Protein AF-A0A5Q4ZYT9-F1 (afdb_monomer_lite)

Foldseek 3Di:
DPQDFDAQDQAKAAFLWWKAFQPPPQGIWTFHDWPDRIDGRDDDDPDDPWTFTWIQGPVLAIDGGHTVVCQRHNPGMGTRPPDDGHDPVRSVVRPVSNVVVVVVVVVVVVVVVVVQVVVLVCLLPDPVQPQAAWDDPQPFFVQLQVRLVSQCCLQFPPFDWDWDGDRAEIEIEGEFAAAPVQSCVSCVLQQPAPHHGSSCNTRNHHPYYYYYYHYDQVLLVLLLVLVCVLFPFPPNVCSHSVCLVVVVFQPGDTPPDPDNTPNVVSVVLSNLFGGDDPVCVVVVPDPSNPDDDDLPPFQWDDWDWDDDPNATKIWTATPDDDDPNNVVSLQVLLVVQVWHDDPVRRTIIHRDPSSSSSSNSSSD

Radius of gyration: 34.15 Å; chains: 1; bounding box: 73×58×85 Å

Secondary structure (DSSP, 8-state):
---PEETT--S-EETT-EEEE-GGG-EEEEEEEESSSEEPPP-SSS-----EEEEEETTS-EEEEEEHHHHHH-TTEEEETTPPPPPHHHHHHHHHHHHHHHHHHHHHHHHHHHHHHHHHHHHHT-GGGTTSPP--TT-HHHHHHHHHHHHHHHHSTT--EEEEE-SSEEEEEEESBS-HHHHHHHHGGGB-SS---HHHHHH--BSEEEEEEE--HHHHHHHHHHHHHHS--TTGGG--HHHHHTTTTTT---TT--SS-HHHHHHHHHHHS-B--TTTTTTS--TT--SS---TT-PBP--EEEEETTEEEEEEEBSSPPPHHHHHHHHHHHHHTT-EEEGGGTEEEESSHHHHHHHHHHH-

pLDDT: mean 81.4, std 16.19, range [35.31, 98.0]

Structure (mmCIF, N/CA/C/O backbone):
data_AF-A0A5Q4ZYT9-F1
#
_entry.id   AF-A0A5Q4ZYT9-F1
#
loop_
_atom_site.group_PDB
_atom_site.id
_atom_site.type_symbol
_atom_site.label_atom_id
_atom_site.label_alt_id
_atom_site.label_comp_id
_atom_site.label_asym_id
_atom_site.label_entity_id
_atom_site.label_seq_id
_atom_site.pdbx_PDB_ins_code
_atom_site.Cartn_x
_atom_site.Cartn_y
_atom_site.Cartn_z
_atom_site.occupancy
_atom_site.B_iso_or_equiv
_atom_site.auth_seq_id
_atom_site.auth_comp_id
_atom_site.auth_asym_id
_atom_site.auth_atom_id
_atom_site.pdbx_PDB_model_num
ATOM 1 N N . MET A 1 1 ? 2.148 -4.654 -50.716 1.00 38.31 1 MET A N 1
ATOM 2 C CA . MET A 1 1 ? 2.767 -5.994 -50.686 1.00 38.31 1 MET A CA 1
ATOM 3 C C . MET A 1 1 ? 3.099 -6.314 -49.245 1.00 38.31 1 MET A C 1
ATOM 5 O O . MET A 1 1 ? 3.866 -5.576 -48.641 1.00 38.31 1 MET A O 1
ATOM 9 N N . THR A 1 2 ? 2.478 -7.339 -48.675 1.00 40.66 2 THR A N 1
ATOM 10 C CA . THR A 1 2 ? 2.859 -7.900 -47.375 1.00 40.66 2 THR A CA 1
ATOM 11 C C . THR A 1 2 ? 4.206 -8.585 -47.575 1.00 40.66 2 THR A C 1
ATOM 13 O O . THR A 1 2 ? 4.274 -9.615 -48.237 1.00 40.66 2 THR A O 1
ATOM 16 N N . VAL A 1 3 ? 5.293 -7.960 -47.121 1.00 54.69 3 VAL A N 1
ATOM 17 C CA . VAL A 1 3 ? 6.626 -8.556 -47.245 1.00 54.69 3 VAL A CA 1
ATOM 18 C C . VAL A 1 3 ? 6.759 -9.575 -46.124 1.00 54.69 3 VAL A C 1
ATOM 20 O O . VAL A 1 3 ? 6.782 -9.202 -44.957 1.00 54.69 3 VAL A O 1
ATOM 23 N N . GLN A 1 4 ? 6.728 -10.856 -46.476 1.00 66.00 4 GLN A N 1
ATOM 24 C CA . GLN A 1 4 ? 6.755 -11.953 -45.517 1.00 66.00 4 GLN A CA 1
ATOM 25 C C . GLN A 1 4 ? 8.208 -12.364 -45.267 1.00 66.00 4 GLN A C 1
ATOM 27 O O . GLN A 1 4 ? 8.966 -12.549 -46.219 1.00 66.00 4 GLN A O 1
ATOM 32 N N . ALA A 1 5 ? 8.608 -12.491 -44.001 1.00 76.88 5 ALA A N 1
ATOM 33 C CA . ALA A 1 5 ? 9.939 -12.969 -43.658 1.00 76.88 5 ALA A CA 1
ATOM 34 C C . ALA A 1 5 ? 10.148 -14.416 -44.130 1.00 76.88 5 ALA A C 1
ATOM 36 O O . ALA A 1 5 ? 9.321 -15.298 -43.873 1.00 76.88 5 ALA A O 1
ATOM 37 N N . ALA A 1 6 ? 11.265 -14.665 -44.808 1.00 75.69 6 ALA A N 1
ATOM 38 C CA . ALA A 1 6 ? 11.635 -15.988 -45.273 1.00 75.69 6 ALA A CA 1
ATOM 39 C C . ALA A 1 6 ? 12.138 -16.839 -44.106 1.00 75.69 6 ALA A C 1
ATOM 41 O O . ALA A 1 6 ? 13.095 -16.485 -43.413 1.00 75.69 6 ALA A O 1
ATOM 42 N N . LYS A 1 7 ? 11.499 -17.995 -43.917 1.00 70.00 7 LYS A N 1
ATOM 43 C CA . LYS A 1 7 ? 11.971 -19.043 -43.009 1.00 70.00 7 LYS A CA 1
ATOM 44 C C . LYS A 1 7 ? 12.919 -19.958 -43.778 1.00 70.00 7 LYS A C 1
ATOM 46 O O . LYS A 1 7 ? 12.561 -20.424 -44.856 1.00 70.00 7 LYS A O 1
ATOM 51 N N . ASN A 1 8 ? 14.091 -20.246 -43.213 1.00 77.88 8 ASN A N 1
ATOM 52 C CA . ASN A 1 8 ? 15.183 -20.991 -43.857 1.00 77.88 8 ASN A CA 1
ATOM 53 C C . ASN A 1 8 ? 15.851 -20.226 -45.011 1.00 77.88 8 ASN A C 1
ATOM 55 O O . ASN A 1 8 ? 16.040 -20.766 -46.102 1.00 77.88 8 ASN A O 1
ATOM 59 N N . PHE A 1 9 ? 16.222 -18.967 -44.763 1.00 81.88 9 PHE A N 1
ATOM 60 C CA . PHE A 1 9 ? 16.865 -18.102 -45.754 1.00 81.88 9 PHE A CA 1
ATOM 61 C C . PHE A 1 9 ? 18.219 -18.663 -46.234 1.00 81.88 9 PHE A C 1
ATOM 63 O O . PHE A 1 9 ? 19.148 -18.853 -45.441 1.00 81.88 9 PHE A O 1
ATOM 70 N N . LYS A 1 10 ? 18.347 -18.882 -47.551 1.00 80.38 10 LYS A N 1
ATOM 71 C CA . LYS A 1 10 ? 19.559 -19.416 -48.210 1.00 80.38 10 LYS A CA 1
ATOM 72 C C . LYS A 1 10 ? 20.374 -18.360 -48.970 1.00 80.38 10 LYS A C 1
ATOM 74 O O . LYS A 1 10 ? 21.366 -18.701 -49.602 1.00 80.38 10 LYS A O 1
ATOM 79 N N . GLY A 1 11 ? 19.964 -17.093 -48.936 1.00 80.19 11 GLY A N 1
ATOM 80 C CA . GLY A 1 11 ? 20.688 -16.009 -49.602 1.00 80.19 11 GLY A CA 1
ATOM 81 C C . GLY A 1 11 ? 21.857 -15.461 -48.778 1.00 80.19 11 GLY A C 1
ATOM 82 O O . GLY A 1 11 ? 22.211 -15.989 -47.721 1.00 80.19 11 GLY A O 1
ATOM 83 N N . ILE A 1 12 ? 22.449 -14.371 -49.256 1.00 83.94 12 ILE A N 1
ATOM 84 C CA . ILE A 1 12 ? 23.530 -13.665 -48.561 1.00 83.94 12 ILE A CA 1
ATOM 85 C C . ILE A 1 12 ? 22.925 -12.760 -47.485 1.00 83.94 12 ILE A C 1
ATOM 87 O O . ILE A 1 12 ? 22.005 -11.995 -47.767 1.00 83.94 12 ILE A O 1
ATOM 91 N N . ILE A 1 13 ? 23.441 -12.842 -46.258 1.00 86.19 13 ILE A N 1
ATOM 92 C CA . ILE A 1 13 ? 23.172 -11.856 -45.209 1.00 86.19 13 ILE A CA 1
ATOM 93 C C . ILE A 1 13 ? 24.321 -10.855 -45.235 1.00 86.19 13 ILE A C 1
ATOM 95 O O . ILE A 1 13 ? 25.486 -11.224 -45.086 1.00 86.19 13 ILE A O 1
ATOM 99 N N . SER A 1 14 ? 23.988 -9.586 -45.424 1.00 88.88 14 SER A N 1
ATOM 100 C CA . SER A 1 14 ? 24.937 -8.475 -45.402 1.00 88.88 14 SER A CA 1
ATOM 101 C C . SER A 1 14 ? 24.428 -7.343 -44.518 1.00 88.88 14 SER A C 1
ATOM 103 O O . SER A 1 14 ? 23.241 -7.266 -44.179 1.00 88.88 14 SER A O 1
ATOM 105 N N . ARG A 1 15 ? 25.313 -6.403 -44.190 1.00 91.69 15 ARG A N 1
ATOM 106 C CA . ARG A 1 15 ? 24.903 -5.136 -43.585 1.00 91.69 15 ARG A CA 1
ATOM 107 C C . ARG A 1 15 ? 23.830 -4.461 -44.452 1.00 91.69 15 ARG A C 1
ATOM 109 O O . ARG A 1 15 ? 23.905 -4.495 -45.679 1.00 91.69 15 ARG A O 1
ATOM 116 N N . GLY A 1 16 ? 22.803 -3.914 -43.804 1.00 92.31 16 GLY A N 1
ATOM 117 C CA . GLY A 1 16 ? 21.609 -3.366 -44.451 1.00 92.31 16 GLY A CA 1
ATOM 118 C C . GLY A 1 16 ? 20.497 -4.384 -44.725 1.00 92.31 16 GLY A C 1
ATOM 119 O O . GLY A 1 16 ? 19.415 -3.976 -45.147 1.00 92.31 16 GLY A O 1
ATOM 120 N N . SER A 1 17 ? 20.712 -5.682 -44.465 1.00 93.38 17 SER A N 1
ATOM 121 C CA . SER A 1 17 ? 19.659 -6.700 -44.597 1.00 93.38 17 SER A CA 1
ATOM 122 C C . SER A 1 17 ? 18.533 -6.446 -43.602 1.00 93.38 17 SER A C 1
ATOM 124 O O . SER A 1 17 ? 18.776 -6.179 -42.423 1.00 93.38 17 SER A O 1
ATOM 126 N N . TRP A 1 18 ? 17.296 -6.555 -44.077 1.00 94.75 18 TRP A N 1
ATOM 127 C CA . TRP A 1 18 ? 16.101 -6.385 -43.261 1.00 94.75 18 TRP A CA 1
ATOM 128 C C . TRP A 1 18 ? 15.732 -7.696 -42.563 1.00 94.75 18 TRP A C 1
ATOM 130 O O . TRP A 1 18 ? 15.705 -8.756 -43.186 1.00 94.75 18 TRP A O 1
ATOM 140 N N . VAL A 1 19 ? 15.425 -7.605 -41.273 1.00 93.06 19 VAL A N 1
ATOM 141 C CA . VAL A 1 19 ? 15.114 -8.725 -40.380 1.00 93.06 19 VAL A CA 1
ATOM 142 C C . VAL A 1 19 ? 13.775 -8.459 -39.713 1.00 93.06 19 VAL A C 1
ATOM 144 O O . VAL A 1 19 ? 13.549 -7.359 -39.226 1.00 93.06 19 VAL A O 1
ATOM 147 N N . GLU A 1 20 ? 12.904 -9.448 -39.621 1.00 92.25 20 GLU A N 1
ATOM 148 C CA . GLU A 1 20 ? 11.732 -9.404 -38.749 1.00 92.25 20 GLU A CA 1
ATOM 149 C C . GLU A 1 20 ? 11.972 -10.258 -37.504 1.00 92.25 20 GLU A C 1
ATOM 151 O O . GLU A 1 20 ? 12.520 -11.357 -37.598 1.00 92.25 20 GLU A O 1
ATOM 156 N N . MET A 1 21 ? 11.551 -9.760 -36.339 1.00 90.94 21 MET A N 1
ATOM 157 C CA . MET A 1 21 ? 11.485 -10.532 -35.104 1.00 90.94 21 MET A CA 1
ATOM 158 C C . MET A 1 21 ? 10.087 -10.444 -34.489 1.00 90.94 21 MET A C 1
ATOM 160 O O . MET A 1 21 ? 9.612 -9.364 -34.134 1.00 90.94 21 MET A O 1
ATOM 164 N N . SER A 1 22 ? 9.441 -11.596 -34.314 1.00 86.94 22 SER A N 1
ATOM 165 C CA . SER A 1 22 ? 8.059 -11.673 -33.823 1.00 86.94 22 SER A CA 1
ATOM 166 C C . SER A 1 22 ? 7.937 -11.582 -32.297 1.00 86.94 22 SER A C 1
ATOM 168 O O . SER A 1 22 ? 6.837 -11.418 -31.775 1.00 86.94 22 SER A O 1
ATOM 170 N N . LEU A 1 23 ? 9.045 -11.706 -31.559 1.00 83.25 23 LEU A N 1
ATOM 171 C CA . LEU A 1 23 ? 9.055 -11.592 -30.101 1.00 83.25 23 LEU A CA 1
ATOM 172 C C . LEU A 1 23 ? 9.129 -10.144 -29.609 1.00 83.25 23 LEU A C 1
ATOM 174 O O . LEU A 1 23 ? 9.697 -9.264 -30.257 1.00 83.25 23 LEU A O 1
ATOM 178 N N . TYR A 1 24 ? 8.599 -9.930 -28.401 1.00 83.69 24 TYR A N 1
ATOM 179 C CA . TYR A 1 24 ? 8.690 -8.676 -27.641 1.00 83.69 24 TYR A CA 1
ATOM 180 C C . TYR A 1 24 ? 8.203 -7.436 -28.410 1.00 83.69 24 TYR A C 1
ATOM 182 O O . TYR A 1 24 ? 8.688 -6.330 -28.163 1.00 83.69 24 TYR A O 1
ATOM 190 N N . ASN A 1 25 ? 7.275 -7.628 -29.358 1.00 80.81 25 ASN A N 1
ATOM 191 C CA . ASN A 1 25 ? 6.758 -6.588 -30.254 1.00 80.81 25 ASN A CA 1
ATOM 192 C C . ASN A 1 25 ? 7.874 -5.783 -30.943 1.00 80.81 25 ASN A C 1
ATOM 194 O O . ASN A 1 25 ? 7.784 -4.565 -31.084 1.00 80.81 25 ASN A O 1
ATOM 198 N N . ARG A 1 26 ? 8.969 -6.453 -31.319 1.00 87.38 26 ARG A N 1
ATOM 199 C CA . ARG A 1 26 ? 10.152 -5.798 -31.899 1.00 87.38 26 ARG A CA 1
ATOM 200 C C . ARG A 1 26 ? 9.982 -5.527 -33.385 1.00 87.38 26 ARG A C 1
ATOM 202 O O . ARG A 1 26 ? 10.369 -4.458 -33.847 1.00 87.38 26 ARG A O 1
ATOM 209 N N . GLY A 1 27 ? 9.346 -6.453 -34.098 1.00 91.19 27 GLY A N 1
ATOM 210 C CA . GLY A 1 27 ? 8.975 -6.279 -35.493 1.00 91.19 27 GLY A CA 1
ATOM 211 C C . GLY A 1 27 ? 10.199 -6.161 -36.395 1.00 91.19 27 GLY A C 1
ATOM 212 O O . GLY A 1 27 ? 11.144 -6.940 -36.288 1.00 91.19 27 GLY A O 1
ATOM 213 N N . LEU A 1 28 ? 10.162 -5.197 -37.309 1.00 94.00 28 LEU A N 1
ATOM 214 C CA . LEU A 1 28 ? 11.168 -5.035 -38.349 1.00 94.00 28 LEU A CA 1
ATOM 215 C C . LEU A 1 28 ? 12.442 -4.357 -37.818 1.00 94.00 28 LEU A C 1
ATOM 217 O O . LEU A 1 28 ? 12.381 -3.400 -37.050 1.00 94.00 28 LEU A O 1
ATOM 221 N N . GLY A 1 29 ? 13.598 -4.812 -38.282 1.00 94.69 29 GLY A N 1
ATOM 222 C CA . GLY A 1 29 ? 14.913 -4.266 -37.985 1.00 94.69 29 GLY A CA 1
ATOM 223 C C . GLY A 1 29 ? 15.899 -4.459 -39.127 1.00 94.69 29 GLY A C 1
ATOM 224 O O . GLY A 1 29 ? 15.567 -5.009 -40.177 1.00 94.69 29 GLY A O 1
ATOM 225 N N . VAL A 1 30 ? 17.111 -3.956 -38.928 1.00 95.81 30 VAL A N 1
ATOM 226 C CA . VAL A 1 30 ? 18.177 -3.928 -39.931 1.00 95.81 30 VAL A CA 1
ATOM 227 C C . VAL A 1 30 ? 19.463 -4.457 -39.320 1.00 95.81 30 VAL A C 1
ATOM 229 O O . VAL A 1 30 ? 19.817 -4.079 -38.205 1.00 95.81 30 VAL A O 1
ATOM 232 N N . VAL A 1 31 ? 20.185 -5.300 -40.056 1.00 94.69 31 VAL A N 1
ATOM 233 C CA . VAL A 1 31 ? 21.548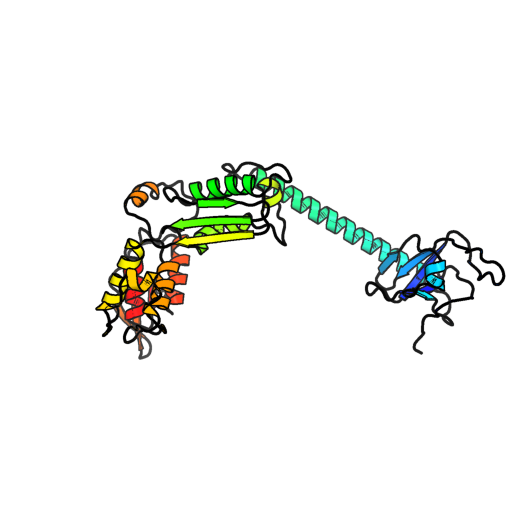 -5.712 -39.702 1.00 94.69 31 VAL A CA 1
ATOM 234 C C . VAL A 1 31 ? 22.491 -4.517 -39.860 1.00 94.69 31 VAL A C 1
ATOM 236 O O . VAL A 1 31 ? 22.709 -4.042 -40.974 1.00 94.69 31 VAL A O 1
ATOM 239 N N . VAL A 1 32 ? 23.059 -4.025 -38.757 1.00 93.56 32 VAL A N 1
ATOM 240 C CA . VAL A 1 32 ? 23.877 -2.793 -38.745 1.00 93.56 32 VAL A CA 1
ATOM 241 C C . VAL A 1 32 ? 25.376 -3.053 -38.645 1.00 93.56 32 VAL A C 1
ATOM 243 O O . VAL A 1 32 ? 26.170 -2.228 -39.096 1.00 93.56 32 VAL A O 1
ATOM 246 N N . SER A 1 33 ? 25.774 -4.193 -38.083 1.00 88.81 33 SER A N 1
ATOM 247 C CA . SER A 1 33 ? 27.169 -4.630 -38.029 1.00 88.81 33 SER A CA 1
ATOM 248 C C . SER A 1 33 ? 27.257 -6.145 -37.917 1.00 88.81 33 SER A C 1
ATOM 250 O O . SER A 1 33 ? 26.337 -6.795 -37.419 1.00 88.81 33 SER A O 1
ATOM 252 N N . MET A 1 34 ? 28.372 -6.695 -38.380 1.00 86.62 34 MET A N 1
ATOM 253 C CA . MET A 1 34 ? 28.626 -8.128 -38.492 1.00 86.62 34 MET A CA 1
ATOM 254 C C . MET A 1 34 ? 30.125 -8.361 -38.271 1.00 86.62 34 MET A C 1
ATOM 256 O O . MET A 1 34 ? 30.915 -7.462 -38.558 1.00 86.62 34 MET A O 1
ATOM 260 N N . GLU A 1 35 ? 30.520 -9.528 -37.760 1.00 77.75 35 GLU A N 1
ATOM 261 C CA . GLU A 1 35 ? 31.948 -9.852 -37.575 1.00 77.75 35 GLU A CA 1
ATOM 262 C C . GLU A 1 35 ? 32.669 -10.002 -38.926 1.00 77.75 35 GLU A C 1
ATOM 264 O O . GLU A 1 35 ? 33.817 -9.589 -39.065 1.00 77.75 35 GLU A O 1
ATOM 269 N N . ASN A 1 36 ? 31.965 -10.521 -39.939 1.00 70.19 36 ASN A N 1
ATOM 270 C CA . ASN A 1 36 ? 32.439 -10.634 -41.320 1.00 70.19 36 ASN A CA 1
ATOM 271 C C . ASN A 1 36 ? 31.661 -9.695 -42.255 1.00 70.19 36 ASN A C 1
ATOM 273 O O . ASN A 1 36 ? 30.526 -9.319 -41.970 1.00 70.19 36 ASN A O 1
ATOM 277 N N . SER A 1 37 ? 32.243 -9.351 -43.410 1.00 67.12 37 SER A N 1
ATOM 278 C CA . SER A 1 37 ? 31.624 -8.456 -44.406 1.00 67.12 37 SER A CA 1
ATOM 279 C C . SER A 1 37 ? 30.297 -8.983 -44.975 1.00 67.12 37 SER A C 1
ATOM 281 O O . SER A 1 37 ? 29.428 -8.193 -45.345 1.00 67.12 37 SER A O 1
ATOM 283 N N . SER A 1 38 ? 30.126 -10.307 -45.029 1.00 66.81 38 SER A N 1
ATOM 284 C CA . SER A 1 38 ? 28.878 -10.989 -45.384 1.00 66.81 38 SER A CA 1
ATOM 285 C C . SER A 1 38 ? 28.890 -12.445 -44.897 1.00 66.81 38 SER A C 1
ATOM 287 O O . SER A 1 38 ? 29.959 -12.999 -44.629 1.00 66.81 38 SER A O 1
ATOM 289 N N . TYR A 1 39 ? 27.709 -13.062 -44.796 1.00 69.88 39 TYR A N 1
ATOM 290 C CA . TYR A 1 39 ? 27.557 -14.508 -44.608 1.00 69.88 39 TYR A CA 1
ATOM 291 C C . TYR A 1 39 ? 26.745 -15.110 -45.758 1.00 69.88 39 TYR A C 1
ATOM 293 O O . TYR A 1 39 ? 25.601 -14.719 -46.008 1.00 69.88 39 TYR A O 1
ATOM 301 N N . GLU A 1 40 ? 27.328 -16.088 -46.445 1.00 65.81 40 GLU A N 1
ATOM 302 C CA . GLU A 1 40 ? 26.674 -16.860 -47.503 1.00 65.81 40 GLU A CA 1
ATOM 303 C C . GLU A 1 40 ? 26.120 -18.181 -46.954 1.00 65.81 40 GLU A C 1
ATOM 305 O O . GLU A 1 40 ? 26.640 -18.740 -45.987 1.00 65.81 40 GLU A O 1
ATOM 310 N N . SER A 1 41 ? 25.064 -18.710 -47.576 1.00 55.66 41 SER A N 1
ATOM 311 C CA . SER A 1 41 ? 24.588 -20.056 -47.251 1.00 55.66 41 SER A CA 1
ATOM 312 C C . SER A 1 41 ? 25.526 -21.099 -47.859 1.00 55.66 41 SER A C 1
ATOM 314 O O . SER A 1 41 ? 25.650 -21.191 -49.077 1.00 55.66 41 SER A O 1
ATOM 316 N N . VAL A 1 42 ? 26.166 -21.918 -47.022 1.00 54.00 42 VAL A N 1
ATOM 317 C CA . VAL A 1 42 ? 26.991 -23.039 -47.493 1.00 54.00 42 VAL A CA 1
ATOM 318 C C . VAL A 1 42 ? 26.088 -24.248 -47.744 1.00 54.00 42 VAL A C 1
ATOM 320 O O . VAL A 1 42 ? 25.443 -24.753 -46.828 1.00 54.00 42 VAL A O 1
ATOM 323 N N . SER A 1 43 ? 26.018 -24.716 -48.991 1.00 45.94 43 SER A N 1
ATOM 324 C CA . SER A 1 43 ? 25.067 -25.750 -49.424 1.00 45.94 43 SER A CA 1
ATOM 325 C C . SER A 1 43 ? 25.558 -27.198 -49.287 1.00 45.94 43 SER A C 1
ATOM 327 O O . SER A 1 43 ? 24.813 -28.101 -49.666 1.00 45.94 43 SER A O 1
ATOM 329 N N . GLN A 1 44 ? 26.769 -27.462 -48.769 1.00 41.69 44 GLN A N 1
ATOM 330 C CA . GLN A 1 44 ? 27.368 -28.805 -48.896 1.00 41.69 44 GLN A CA 1
ATOM 331 C C . GLN A 1 44 ? 28.014 -29.462 -47.670 1.00 41.69 44 GLN A C 1
ATOM 333 O O . GLN A 1 44 ? 28.354 -30.635 -47.773 1.00 41.69 44 GLN A O 1
ATOM 338 N N . LEU A 1 45 ? 28.128 -28.837 -46.499 1.00 36.56 45 LEU A N 1
ATOM 339 C CA . LEU A 1 45 ? 28.694 -29.512 -45.321 1.00 36.56 45 LEU A CA 1
ATOM 340 C C . LEU A 1 45 ? 27.972 -29.054 -44.052 1.00 36.56 45 LEU A C 1
ATOM 342 O O . LEU A 1 45 ? 27.605 -27.889 -43.946 1.00 36.56 45 LEU A O 1
ATOM 346 N N . ASN A 1 46 ? 27.794 -29.968 -43.092 1.00 39.41 46 ASN A N 1
ATOM 347 C CA . ASN A 1 46 ? 27.196 -29.773 -41.758 1.00 39.41 46 ASN A CA 1
ATOM 348 C C . ASN A 1 46 ? 27.990 -28.802 -40.849 1.00 39.41 46 ASN A C 1
ATOM 350 O O . ASN A 1 46 ? 28.011 -28.956 -39.629 1.00 39.41 46 ASN A O 1
ATOM 354 N N . THR A 1 47 ? 28.666 -27.812 -41.427 1.00 38.69 47 THR A N 1
ATOM 355 C CA . THR A 1 47 ? 29.438 -26.801 -40.720 1.00 38.69 47 THR A CA 1
ATOM 356 C C . THR A 1 47 ? 28.627 -25.519 -40.706 1.00 38.69 47 THR A C 1
ATOM 358 O O . THR A 1 47 ? 28.409 -24.870 -41.728 1.00 38.69 47 THR A O 1
ATOM 361 N N . VAL A 1 48 ? 28.159 -25.175 -39.515 1.00 46.78 48 VAL A N 1
ATOM 362 C CA . VAL A 1 48 ? 27.466 -23.930 -39.226 1.00 46.78 48 VAL A CA 1
ATOM 363 C C . VAL A 1 48 ? 28.453 -22.777 -39.434 1.00 46.78 48 VAL A C 1
ATOM 365 O O . VAL A 1 48 ? 29.289 -22.509 -38.576 1.00 46.78 48 VAL A O 1
ATOM 368 N N . GLY A 1 49 ? 28.382 -22.098 -40.582 1.00 51.19 49 GLY A N 1
ATOM 369 C CA . GLY A 1 49 ? 28.861 -20.721 -40.675 1.00 51.19 49 GLY A CA 1
ATOM 370 C C . GLY A 1 49 ? 28.070 -19.918 -39.648 1.00 51.19 49 GLY A C 1
ATOM 371 O O . GLY A 1 49 ? 26.849 -19.863 -39.727 1.00 51.19 49 GLY A O 1
ATOM 372 N N . GLY A 1 50 ? 28.735 -19.424 -38.611 1.00 66.50 50 GLY A N 1
ATOM 373 C CA . GLY A 1 50 ? 28.049 -18.953 -37.412 1.00 66.50 50 GLY A CA 1
ATOM 374 C C . GLY A 1 50 ? 28.788 -17.786 -36.804 1.00 66.50 50 GLY A C 1
ATOM 375 O O . GLY A 1 50 ? 29.428 -17.932 -35.771 1.00 66.50 50 GLY A O 1
ATOM 376 N N . GLY A 1 51 ? 28.749 -16.648 -37.487 1.00 80.62 51 GLY A N 1
ATOM 377 C CA . GLY A 1 51 ? 29.158 -15.395 -36.874 1.00 80.62 51 GLY A CA 1
ATOM 378 C C . GLY A 1 51 ? 27.978 -14.681 -36.232 1.00 80.62 51 GLY A C 1
ATOM 379 O O . GLY A 1 51 ? 26.831 -15.138 -36.302 1.00 80.62 51 GLY A O 1
ATOM 380 N N . HIS A 1 52 ? 28.266 -13.546 -35.614 1.00 88.38 52 HIS A N 1
ATOM 381 C CA . HIS A 1 52 ? 27.251 -12.748 -34.944 1.00 88.38 52 HIS A CA 1
ATOM 382 C C . HIS A 1 52 ? 26.973 -11.446 -35.678 1.00 88.38 52 HIS A C 1
ATOM 384 O O . HIS A 1 52 ? 27.841 -10.842 -36.316 1.00 88.38 52 HIS A O 1
ATOM 390 N N . VAL A 1 53 ? 25.732 -10.994 -35.549 1.00 91.06 53 VAL A N 1
ATOM 391 C CA . VAL A 1 53 ? 25.268 -9.734 -36.107 1.00 91.06 53 VAL A CA 1
ATOM 392 C C . VAL A 1 53 ? 24.610 -8.879 -35.038 1.00 91.06 53 VAL A C 1
ATOM 394 O O . VAL A 1 53 ? 24.030 -9.376 -34.073 1.00 91.06 53 VAL A O 1
ATOM 397 N N . ASN A 1 54 ? 24.667 -7.569 -35.233 1.00 93.25 54 ASN A N 1
ATOM 398 C CA . ASN A 1 54 ? 23.884 -6.624 -34.457 1.00 93.25 54 ASN A CA 1
ATOM 399 C C . ASN A 1 54 ? 22.715 -6.152 -35.315 1.00 93.25 54 ASN A C 1
ATOM 401 O O . ASN A 1 54 ? 22.897 -5.796 -36.483 1.00 93.25 54 ASN A O 1
ATOM 405 N N . VAL A 1 55 ? 21.525 -6.126 -34.725 1.00 94.19 55 VAL A N 1
ATOM 406 C CA . VAL A 1 55 ? 20.298 -5.685 -35.387 1.00 94.19 55 VAL A CA 1
ATOM 407 C C . VAL A 1 55 ? 19.729 -4.504 -34.624 1.00 94.19 55 VAL A C 1
ATOM 409 O O . VAL A 1 55 ? 19.591 -4.560 -33.401 1.00 94.19 55 VAL A O 1
ATOM 412 N N . VAL A 1 56 ? 19.375 -3.445 -35.346 1.00 95.62 56 VAL A N 1
ATOM 413 C CA . VAL A 1 56 ? 18.603 -2.333 -34.787 1.00 95.62 56 VAL A CA 1
ATOM 414 C C . VAL A 1 56 ? 17.195 -2.381 -35.351 1.00 95.62 56 VAL A C 1
ATOM 416 O O . VAL A 1 56 ? 16.998 -2.387 -36.566 1.00 95.62 56 VAL A O 1
ATOM 419 N N . PHE A 1 57 ? 16.217 -2.447 -34.458 1.00 94.69 57 PHE A N 1
ATOM 420 C CA . PHE A 1 57 ? 14.802 -2.516 -34.789 1.00 94.69 57 PHE A CA 1
ATOM 421 C C . PHE A 1 57 ? 14.213 -1.121 -34.974 1.00 94.69 57 PHE A C 1
ATOM 423 O O . PHE A 1 57 ? 14.624 -0.167 -34.315 1.00 94.69 57 PHE A O 1
ATOM 430 N N . LEU A 1 58 ? 13.183 -1.016 -35.813 1.00 93.12 58 LEU A N 1
ATOM 431 C CA . LEU A 1 58 ? 12.394 0.208 -35.974 1.00 93.12 58 LEU A CA 1
ATOM 432 C C . LEU A 1 58 ? 11.738 0.652 -34.659 1.00 93.12 58 LEU A C 1
ATOM 434 O O . LEU A 1 58 ? 11.430 1.825 -34.490 1.00 93.12 58 LEU A O 1
ATOM 438 N N . SER A 1 59 ? 11.580 -0.265 -33.701 1.00 90.19 59 SER A N 1
ATOM 439 C CA . SER A 1 59 ? 11.157 0.037 -32.332 1.00 90.19 59 SER A CA 1
ATOM 440 C C . SER A 1 59 ? 12.204 0.802 -31.502 1.00 90.19 59 SER A C 1
ATOM 442 O O . SER A 1 59 ? 12.001 0.991 -30.302 1.00 90.19 59 SER A O 1
ATOM 444 N N . GLY A 1 60 ? 13.356 1.157 -32.079 1.00 89.81 60 GLY A N 1
ATOM 445 C CA . GLY A 1 60 ? 14.460 1.832 -31.392 1.00 89.81 60 GLY A CA 1
ATOM 446 C C . GLY A 1 60 ? 15.270 0.924 -30.465 1.00 89.81 60 GLY A C 1
ATOM 447 O O . GLY A 1 60 ? 16.018 1.421 -29.636 1.00 89.81 60 GLY A O 1
ATOM 448 N N . HIS A 1 61 ? 15.115 -0.399 -30.560 1.00 91.56 61 HIS A N 1
ATOM 449 C CA . HIS A 1 61 ? 15.889 -1.346 -29.755 1.00 91.56 61 HIS A CA 1
ATOM 450 C C . HIS A 1 61 ? 17.075 -1.876 -30.556 1.00 91.56 61 HIS A C 1
ATOM 452 O O . HIS A 1 61 ? 16.907 -2.299 -31.698 1.00 91.56 61 HIS A O 1
ATOM 458 N N . MET A 1 62 ? 18.253 -1.926 -29.939 1.00 92.25 62 MET A N 1
ATOM 459 C CA . MET A 1 62 ? 19.424 -2.586 -30.508 1.00 92.25 62 MET A CA 1
ATOM 460 C C . MET A 1 62 ? 19.655 -3.922 -29.808 1.00 92.25 62 MET A C 1
ATOM 462 O O . MET A 1 62 ? 19.789 -3.992 -28.590 1.00 92.25 62 MET A O 1
ATOM 466 N N . MET A 1 63 ? 19.742 -4.991 -30.589 1.00 91.94 63 MET A N 1
ATOM 467 C CA . MET A 1 63 ? 20.198 -6.289 -30.113 1.00 91.94 63 MET A CA 1
ATOM 468 C C . MET A 1 63 ? 21.595 -6.547 -30.651 1.00 91.94 63 MET A C 1
ATOM 470 O O . MET A 1 63 ? 21.839 -6.445 -31.855 1.00 91.94 63 MET A O 1
ATOM 474 N N . LYS A 1 64 ? 22.512 -6.869 -29.742 1.00 91.44 64 LYS A N 1
ATOM 475 C CA . LYS A 1 64 ? 23.900 -7.166 -30.073 1.00 91.44 64 LYS A CA 1
ATOM 476 C C . LYS A 1 64 ? 24.134 -8.667 -30.049 1.00 91.44 64 LYS A C 1
ATOM 478 O O . LYS A 1 64 ? 23.505 -9.371 -29.263 1.00 91.44 64 LYS A O 1
ATOM 483 N N . HIS A 1 65 ? 25.077 -9.112 -30.867 1.00 89.81 65 HIS A N 1
ATOM 484 C CA . HIS A 1 65 ? 25.608 -10.466 -30.841 1.00 89.81 65 HIS A CA 1
ATOM 485 C C . HIS A 1 65 ? 24.543 -11.550 -31.096 1.00 89.81 65 HIS A C 1
ATOM 487 O O . HIS A 1 65 ? 24.517 -12.587 -30.441 1.00 89.81 65 HIS A O 1
ATOM 493 N N . ILE A 1 66 ? 23.633 -11.305 -32.044 1.00 89.75 66 ILE A N 1
ATOM 494 C CA . ILE A 1 66 ? 22.662 -12.305 -32.496 1.00 89.75 66 ILE A CA 1
ATOM 495 C C . ILE A 1 66 ? 23.398 -13.317 -33.382 1.00 89.75 66 ILE A C 1
ATOM 497 O O . ILE A 1 66 ? 23.986 -12.899 -34.381 1.00 89.75 66 ILE A O 1
ATOM 501 N N . PRO A 1 67 ? 23.350 -14.627 -33.081 1.00 88.38 67 PRO A N 1
ATOM 502 C CA . PRO A 1 67 ? 23.873 -15.646 -33.982 1.00 88.38 67 PRO A CA 1
ATOM 503 C C . PRO A 1 67 ? 23.183 -15.570 -35.344 1.00 88.38 67 PRO A C 1
ATOM 505 O O . PRO A 1 67 ? 21.954 -15.583 -35.430 1.00 88.38 67 PRO A O 1
ATOM 508 N N . GLU A 1 68 ? 23.963 -15.523 -36.418 1.00 87.88 68 GLU A N 1
ATOM 509 C CA . GLU A 1 68 ? 23.440 -15.432 -37.784 1.00 87.88 68 GLU A CA 1
ATOM 510 C C . GLU A 1 68 ? 22.462 -16.571 -38.124 1.00 87.88 68 GLU A C 1
ATOM 512 O O . GLU A 1 68 ? 21.442 -16.361 -38.786 1.00 87.88 68 GLU A O 1
ATOM 517 N N . THR A 1 69 ? 22.704 -17.753 -37.563 1.00 86.19 69 THR A N 1
ATOM 518 C CA . THR A 1 69 ? 21.858 -18.937 -37.723 1.00 86.19 69 THR A CA 1
ATOM 519 C C . THR A 1 69 ? 20.434 -18.725 -37.227 1.00 86.19 69 THR A C 1
ATOM 521 O O . THR A 1 69 ? 19.497 -19.255 -37.831 1.00 86.19 69 THR A O 1
ATOM 524 N N . LEU A 1 70 ? 20.244 -17.914 -36.176 1.00 87.44 70 LEU A N 1
ATOM 525 C CA . LEU A 1 70 ? 18.913 -17.542 -35.705 1.00 87.44 70 LEU A CA 1
ATOM 526 C C . LEU A 1 70 ? 18.184 -1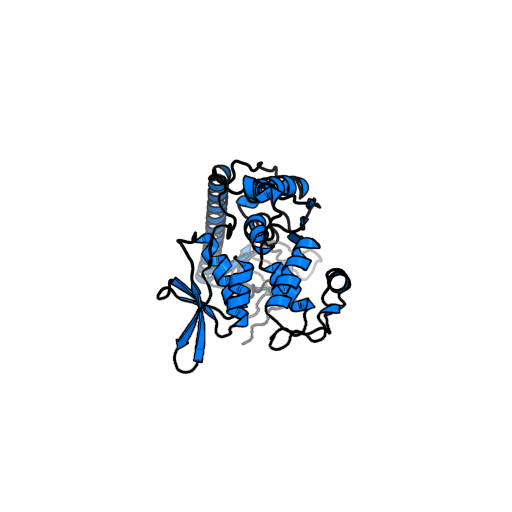6.723 -36.762 1.00 87.44 70 LEU A C 1
ATOM 528 O O . LEU A 1 70 ? 17.000 -16.953 -36.962 1.00 87.44 70 LEU A O 1
ATOM 532 N N . LEU A 1 71 ? 18.869 -15.840 -37.491 1.00 87.31 71 LEU A N 1
ATOM 533 C CA . LEU A 1 71 ? 18.236 -15.067 -38.561 1.00 87.31 71 LEU A CA 1
ATOM 534 C C . LEU A 1 71 ? 17.814 -15.934 -39.750 1.00 87.31 71 LEU A C 1
ATOM 536 O O . LEU A 1 71 ? 16.833 -15.614 -40.419 1.00 87.31 71 LEU A O 1
ATOM 540 N N . ARG A 1 72 ? 18.538 -17.028 -40.017 1.00 85.31 72 ARG A N 1
ATOM 541 C CA . ARG A 1 72 ? 18.212 -17.953 -41.112 1.00 85.31 72 ARG A CA 1
ATOM 542 C C . ARG A 1 72 ? 17.101 -18.931 -40.765 1.00 85.31 72 ARG A C 1
ATOM 544 O O . ARG A 1 72 ? 16.212 -19.146 -41.586 1.00 85.31 72 ARG A O 1
ATOM 551 N N . GLN A 1 73 ? 17.205 -19.579 -39.607 1.00 82.94 73 GLN A N 1
ATOM 552 C CA . GLN A 1 73 ? 16.416 -20.767 -39.254 1.00 82.94 73 GLN A CA 1
ATOM 553 C C . GLN A 1 73 ? 15.586 -20.588 -37.977 1.00 82.94 73 GLN A C 1
ATOM 555 O O . GLN A 1 73 ? 14.785 -21.457 -37.637 1.00 82.94 73 GLN A O 1
ATOM 560 N N . GLY A 1 74 ? 15.767 -19.488 -37.247 1.00 80.88 74 GLY A N 1
ATOM 561 C CA . GLY A 1 74 ? 15.058 -19.249 -35.999 1.00 80.88 74 GLY A CA 1
ATOM 562 C C . GLY A 1 74 ? 13.556 -19.107 -36.222 1.00 80.88 74 GLY A C 1
ATOM 563 O O . GLY A 1 74 ? 13.103 -18.353 -37.071 1.00 80.88 74 GLY A O 1
ATOM 564 N N . THR A 1 75 ? 12.753 -19.783 -35.400 1.00 83.06 75 THR A N 1
ATOM 565 C CA . THR A 1 75 ? 11.281 -19.739 -35.484 1.00 83.06 75 THR A CA 1
ATOM 566 C C . THR A 1 75 ? 10.707 -18.324 -35.343 1.00 83.06 75 THR A C 1
ATOM 568 O O . THR A 1 75 ? 9.627 -18.039 -35.860 1.00 83.06 75 THR A O 1
ATOM 571 N N . GLN A 1 76 ? 11.419 -17.460 -34.619 1.00 86.56 76 GLN A N 1
ATOM 572 C CA . GLN A 1 76 ? 10.999 -16.115 -34.212 1.00 86.56 76 GLN A CA 1
ATOM 573 C C . GLN A 1 76 ? 11.688 -14.999 -35.005 1.00 86.56 76 GLN A C 1
ATOM 575 O O . GLN A 1 76 ? 11.425 -13.826 -34.743 1.00 86.56 76 GLN A O 1
ATOM 580 N N . TYR A 1 77 ? 12.566 -15.364 -35.939 1.00 88.00 77 TYR A N 1
ATOM 581 C CA . TYR A 1 77 ? 13.344 -14.455 -36.768 1.00 88.00 77 TYR A CA 1
ATOM 582 C C . TYR A 1 77 ? 13.107 -14.780 -38.242 1.00 88.00 77 TYR A C 1
ATOM 584 O O . TYR A 1 77 ? 12.771 -15.909 -38.598 1.00 88.00 77 TYR A O 1
ATOM 592 N N . GLY A 1 78 ? 13.332 -13.810 -39.118 1.00 88.56 78 GLY A N 1
ATOM 593 C CA . GLY A 1 78 ? 13.461 -14.105 -40.537 1.00 88.56 78 GLY A CA 1
ATOM 594 C C . GLY A 1 78 ? 13.985 -12.926 -41.336 1.00 88.56 78 GLY A C 1
ATOM 595 O O . GLY A 1 78 ? 13.788 -11.767 -40.969 1.00 88.56 78 GLY A O 1
ATOM 596 N N . ILE A 1 79 ? 14.667 -13.231 -42.435 1.00 90.38 79 ILE A N 1
ATOM 597 C CA . ILE A 1 79 ? 15.144 -12.227 -43.385 1.00 90.38 79 ILE A CA 1
ATOM 598 C C . ILE A 1 79 ? 13.994 -11.816 -44.305 1.00 90.38 79 ILE A C 1
ATOM 600 O O . ILE A 1 79 ? 13.239 -12.653 -44.795 1.00 90.38 79 ILE A O 1
ATOM 604 N N . ILE A 1 80 ? 13.866 -10.519 -44.556 1.00 90.50 80 ILE A N 1
ATOM 605 C CA . ILE A 1 80 ? 12.889 -9.963 -45.491 1.00 90.50 80 ILE A CA 1
ATOM 606 C C . ILE A 1 80 ? 13.453 -10.051 -46.913 1.00 90.50 80 ILE A C 1
ATOM 608 O O . ILE A 1 80 ? 14.331 -9.274 -47.295 1.00 90.50 80 ILE A O 1
ATOM 612 N N . GLU A 1 81 ? 12.938 -10.989 -47.706 1.00 86.50 81 GLU A N 1
ATOM 613 C CA . GLU A 1 81 ? 13.352 -11.182 -49.099 1.00 86.50 81 GLU A CA 1
ATOM 614 C C . GLU A 1 81 ? 12.760 -10.126 -50.044 1.00 86.50 81 GLU A C 1
ATOM 616 O O . GLU A 1 81 ? 11.691 -9.563 -49.808 1.00 86.50 81 GLU A O 1
ATOM 621 N N . GLY A 1 82 ? 13.476 -9.839 -51.135 1.00 82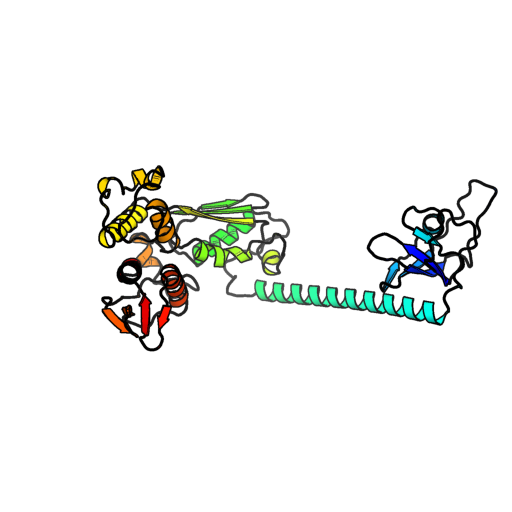.50 82 GLY A N 1
ATOM 622 C CA . GLY A 1 82 ? 13.021 -8.921 -52.187 1.00 82.50 82 GLY A CA 1
ATOM 623 C C . GLY A 1 82 ? 13.009 -7.437 -51.802 1.00 82.50 82 GLY A C 1
ATOM 624 O O . GLY A 1 82 ? 12.681 -6.594 -52.636 1.00 82.50 82 GLY A O 1
ATOM 625 N N . LYS A 1 83 ? 13.389 -7.090 -50.566 1.00 87.81 83 LYS A N 1
ATOM 626 C CA . LYS A 1 83 ? 13.551 -5.704 -50.122 1.00 87.81 83 LYS A CA 1
ATOM 627 C C . LYS A 1 83 ? 14.989 -5.238 -50.350 1.00 87.81 83 LYS A C 1
ATOM 629 O O . LYS A 1 83 ? 15.932 -5.926 -49.969 1.00 87.81 83 LYS A O 1
ATOM 634 N N . ALA A 1 84 ? 15.153 -4.055 -50.942 1.00 90.75 84 ALA A N 1
ATOM 635 C CA . ALA A 1 84 ? 16.467 -3.435 -51.097 1.00 90.75 84 ALA A CA 1
ATOM 636 C C . ALA A 1 84 ? 17.152 -3.237 -49.733 1.00 90.75 84 ALA A C 1
ATOM 638 O O . ALA A 1 84 ? 16.481 -2.960 -48.729 1.00 90.75 84 ALA A O 1
ATOM 639 N N . LEU A 1 85 ? 18.484 -3.360 -49.709 1.00 92.94 85 LEU A N 1
ATOM 640 C CA . LEU A 1 85 ? 19.283 -3.091 -48.513 1.00 92.94 85 LEU A CA 1
ATOM 641 C C . LEU A 1 85 ? 18.976 -1.688 -47.979 1.00 92.94 85 LEU A C 1
ATOM 643 O O . LEU A 1 85 ? 18.767 -0.746 -48.746 1.00 92.94 85 LEU A O 1
ATOM 647 N N . ALA A 1 86 ? 18.928 -1.553 -46.656 1.00 94.31 86 ALA A N 1
ATOM 648 C CA . ALA A 1 86 ? 18.786 -0.253 -46.018 1.00 94.31 86 ALA A CA 1
ATOM 649 C C . ALA A 1 86 ? 19.956 0.668 -46.408 1.00 94.31 86 ALA A C 1
ATOM 651 O O . ALA A 1 86 ? 21.106 0.229 -46.449 1.00 94.31 86 ALA A O 1
ATOM 652 N N . SER A 1 87 ? 19.660 1.944 -46.673 1.00 95.88 87 SER A N 1
ATOM 653 C CA . SER A 1 87 ? 20.692 2.943 -46.962 1.00 95.88 87 SER A CA 1
ATOM 654 C C . SER A 1 87 ? 21.573 3.203 -45.738 1.00 95.88 87 SER A C 1
ATOM 656 O O . SER A 1 87 ? 21.140 3.014 -44.599 1.00 95.88 87 SER A O 1
ATOM 658 N N . GLU A 1 88 ? 22.786 3.710 -45.965 1.00 92.94 88 GLU A N 1
ATOM 659 C CA . GLU A 1 88 ? 23.677 4.157 -44.884 1.00 92.94 88 GLU A CA 1
ATOM 660 C C . GLU A 1 88 ? 23.003 5.170 -43.958 1.00 92.94 88 GLU A C 1
ATOM 662 O O . GLU A 1 88 ? 23.117 5.066 -42.741 1.00 92.94 88 GLU A O 1
ATOM 667 N N . GLU A 1 89 ? 22.234 6.099 -44.526 1.00 94.94 89 GLU A N 1
ATOM 668 C CA . GLU A 1 89 ? 21.449 7.077 -43.772 1.00 94.94 89 GLU A CA 1
ATOM 669 C C . GLU A 1 89 ? 20.386 6.402 -42.892 1.00 94.94 89 GLU A C 1
ATOM 671 O O . GLU A 1 89 ? 20.232 6.746 -41.722 1.00 94.94 89 GLU A O 1
ATOM 676 N N . THR A 1 90 ? 19.686 5.390 -43.418 1.00 94.06 90 THR A N 1
ATOM 677 C CA . THR A 1 90 ? 18.700 4.623 -42.640 1.00 94.06 90 THR A CA 1
ATOM 678 C C . THR A 1 90 ? 19.372 3.901 -41.475 1.00 94.06 90 THR A C 1
ATOM 680 O O . THR A 1 90 ? 18.885 3.962 -40.347 1.00 94.06 90 THR A O 1
ATOM 683 N N . ILE A 1 91 ? 20.501 3.232 -41.732 1.00 94.69 91 ILE A N 1
ATOM 684 C CA . ILE A 1 91 ? 21.268 2.532 -40.696 1.00 94.69 91 ILE A CA 1
ATOM 685 C C . ILE A 1 91 ? 21.750 3.527 -39.636 1.00 94.69 91 ILE A C 1
ATOM 687 O O . ILE A 1 91 ? 21.576 3.272 -38.445 1.00 94.69 91 ILE A O 1
ATOM 691 N N . TYR A 1 92 ? 22.305 4.664 -40.059 1.00 93.88 92 TYR A N 1
ATOM 692 C CA . TYR A 1 92 ? 22.768 5.725 -39.170 1.00 93.88 92 TYR A CA 1
ATOM 693 C C . TYR A 1 92 ? 21.644 6.230 -38.258 1.00 93.88 92 TYR A C 1
ATOM 695 O O . TYR A 1 92 ? 21.800 6.218 -37.038 1.00 93.88 92 TYR A O 1
ATOM 703 N N . ASN A 1 93 ? 20.489 6.589 -38.827 1.00 95.19 93 ASN A N 1
ATOM 704 C CA . ASN A 1 93 ? 19.348 7.110 -38.072 1.00 95.19 93 ASN A CA 1
ATOM 705 C C . ASN A 1 93 ? 18.813 6.094 -37.053 1.00 95.19 93 ASN A C 1
ATOM 707 O O . ASN A 1 93 ? 18.491 6.462 -35.922 1.00 95.19 93 ASN A O 1
ATOM 711 N N . LEU A 1 94 ? 18.751 4.811 -37.424 1.00 95.00 94 LEU A N 1
ATOM 712 C CA . LEU A 1 94 ? 18.314 3.749 -36.517 1.00 95.00 94 LEU A CA 1
ATOM 713 C C . LEU A 1 94 ? 19.297 3.545 -35.364 1.00 95.00 94 LEU A C 1
ATOM 715 O O . LEU A 1 94 ? 18.877 3.502 -34.207 1.00 95.00 94 LEU A O 1
ATOM 719 N N . VAL A 1 95 ? 20.596 3.447 -35.660 1.00 95.19 95 VAL A N 1
ATOM 720 C CA . VAL A 1 95 ? 21.636 3.286 -34.633 1.00 95.19 95 VAL A CA 1
ATOM 721 C C . VAL A 1 95 ? 21.635 4.480 -33.680 1.00 95.19 95 VAL A C 1
ATOM 723 O O . VAL A 1 95 ? 21.625 4.279 -32.466 1.00 95.19 95 VAL A O 1
ATOM 726 N N . TYR A 1 96 ? 21.589 5.703 -34.215 1.00 94.25 96 TYR A N 1
ATOM 727 C CA . TYR A 1 96 ? 21.534 6.926 -33.418 1.00 94.25 96 TYR A CA 1
ATOM 728 C C . TYR A 1 96 ? 20.302 6.953 -32.504 1.00 94.25 96 TYR A C 1
ATOM 730 O O . TYR A 1 96 ? 20.429 7.188 -31.303 1.00 94.25 96 TYR A O 1
ATOM 738 N N . GLY A 1 97 ? 19.117 6.647 -33.044 1.00 94.38 97 GLY A N 1
ATOM 739 C CA . GLY A 1 97 ? 17.880 6.598 -32.265 1.00 94.38 97 GLY A CA 1
ATOM 740 C C . GLY A 1 97 ? 17.922 5.564 -31.136 1.00 94.38 97 GLY A C 1
ATOM 741 O O . GLY A 1 97 ? 17.504 5.862 -30.018 1.00 94.38 97 GLY A O 1
ATOM 742 N N . ALA A 1 98 ? 18.474 4.374 -31.396 1.00 93.44 98 ALA A N 1
ATOM 743 C CA . ALA A 1 98 ? 18.618 3.335 -30.379 1.00 93.44 98 ALA A CA 1
ATOM 744 C C . ALA A 1 98 ? 19.608 3.729 -29.272 1.00 93.44 98 ALA A C 1
ATOM 746 O O . ALA A 1 98 ? 19.307 3.567 -28.094 1.00 93.44 98 ALA A O 1
ATOM 747 N N . GLN A 1 99 ? 20.756 4.309 -29.633 1.00 92.94 99 GLN A N 1
ATOM 748 C CA . GLN A 1 99 ? 21.740 4.795 -28.661 1.00 92.94 99 GLN A CA 1
ATOM 749 C C . GLN A 1 99 ? 21.184 5.926 -27.796 1.00 92.94 99 GLN A C 1
ATOM 751 O O . GLN A 1 99 ? 21.370 5.908 -26.582 1.00 92.94 99 GLN A O 1
ATOM 756 N N . LYS A 1 100 ? 20.477 6.883 -28.406 1.00 93.38 100 LYS A N 1
ATOM 757 C CA . LYS A 1 100 ? 19.835 7.982 -27.683 1.00 93.38 100 LYS A CA 1
ATOM 758 C C . LYS A 1 100 ? 18.808 7.457 -26.676 1.00 93.38 100 LYS A C 1
ATOM 760 O O . LYS A 1 100 ? 18.822 7.869 -25.525 1.00 93.38 100 LYS A O 1
ATOM 765 N N . ARG A 1 101 ? 17.974 6.494 -27.077 1.00 91.44 101 ARG A N 1
ATOM 766 C CA . ARG A 1 101 ? 17.015 5.839 -26.177 1.00 91.44 101 ARG A CA 1
ATOM 767 C C . ARG A 1 101 ? 17.706 5.098 -25.030 1.00 91.44 101 ARG A C 1
ATOM 769 O O . ARG A 1 101 ? 17.257 5.199 -23.894 1.00 91.44 101 ARG A O 1
ATOM 776 N N . ASP A 1 102 ? 18.764 4.341 -25.313 1.00 91.50 102 ASP A N 1
ATOM 777 C CA . ASP A 1 102 ? 19.521 3.633 -24.273 1.00 91.50 102 ASP A CA 1
ATOM 778 C C . ASP A 1 102 ? 20.131 4.627 -23.270 1.00 91.50 102 ASP A C 1
ATOM 780 O O . ASP A 1 102 ? 20.076 4.385 -22.066 1.00 91.50 102 ASP A O 1
ATOM 784 N N . GLN A 1 103 ? 20.648 5.765 -23.748 1.00 92.56 103 GLN A N 1
ATOM 785 C CA . GLN A 1 103 ? 21.138 6.855 -22.900 1.00 92.56 103 GLN A CA 1
ATOM 786 C C . GLN A 1 103 ? 20.025 7.469 -22.046 1.00 92.56 103 GLN A C 1
ATOM 788 O O . GLN A 1 103 ? 20.230 7.633 -20.852 1.00 92.56 103 GLN A O 1
ATOM 793 N N . GLU A 1 104 ? 18.853 7.748 -22.621 1.00 93.62 104 GLU A N 1
ATOM 794 C CA . GLU A 1 104 ? 17.690 8.274 -21.888 1.00 93.62 104 GLU A CA 1
ATOM 795 C C . GLU A 1 104 ? 17.205 7.298 -20.804 1.00 93.62 104 GLU A C 1
ATOM 797 O O . GLU A 1 104 ? 16.878 7.703 -19.693 1.00 93.62 104 GLU A O 1
ATOM 802 N N . ILE A 1 105 ? 17.189 5.992 -21.091 1.00 92.81 105 ILE A N 1
ATOM 803 C CA . ILE A 1 105 ? 16.822 4.965 -20.105 1.00 92.81 105 ILE A CA 1
ATOM 804 C C . ILE A 1 105 ? 17.860 4.891 -18.982 1.00 92.81 105 ILE A C 1
ATOM 806 O O . ILE A 1 105 ? 17.494 4.693 -17.824 1.00 92.81 105 ILE A O 1
ATOM 810 N N . LEU A 1 106 ? 19.149 4.996 -19.310 1.00 94.69 106 LEU A N 1
ATOM 811 C CA . LEU A 1 106 ? 20.220 5.003 -18.316 1.00 94.69 106 LEU A CA 1
ATOM 812 C C . LEU A 1 106 ? 20.151 6.258 -17.445 1.00 94.69 106 LEU A C 1
ATOM 814 O O . LEU A 1 106 ? 20.144 6.117 -16.227 1.00 94.69 106 LEU A O 1
ATOM 818 N N . SER A 1 107 ? 20.007 7.443 -18.042 1.00 94.75 107 SER A N 1
ATOM 819 C CA . SER A 1 107 ? 19.891 8.696 -17.295 1.00 94.75 107 SER A CA 1
ATOM 820 C C . SER A 1 107 ? 18.652 8.695 -16.407 1.00 94.75 107 SER A C 1
ATOM 822 O O . SER A 1 107 ? 18.747 9.038 -15.238 1.00 94.75 107 SER A O 1
ATOM 824 N N . GLN A 1 108 ? 17.509 8.216 -16.908 1.00 94.69 108 GLN A N 1
ATOM 825 C CA . GLN A 1 108 ? 16.297 8.099 -16.102 1.00 94.69 108 GLN A CA 1
ATOM 826 C C . GLN A 1 108 ? 16.493 7.139 -14.919 1.00 94.69 108 GLN A C 1
ATOM 828 O O . GLN A 1 108 ? 16.077 7.443 -13.807 1.00 94.69 108 GLN A O 1
ATOM 833 N N . LYS A 1 109 ? 17.156 5.994 -15.123 1.00 94.69 109 LYS A N 1
ATOM 834 C CA . LYS A 1 109 ? 17.472 5.063 -14.026 1.00 94.69 109 LYS A CA 1
ATOM 835 C C . LYS A 1 109 ? 18.433 5.668 -13.008 1.00 94.69 109 LYS A C 1
ATOM 837 O O . LYS A 1 109 ? 18.280 5.418 -11.817 1.00 94.69 109 LYS A O 1
ATOM 842 N N . GLU A 1 110 ? 19.427 6.423 -13.462 1.00 95.38 110 GLU A N 1
ATOM 843 C CA . GLU A 1 110 ? 20.370 7.127 -12.592 1.00 95.38 110 GLU A CA 1
ATOM 844 C C . GLU A 1 110 ? 19.662 8.217 -11.781 1.00 95.38 110 GLU A C 1
ATOM 846 O O . GLU A 1 110 ? 19.872 8.301 -10.574 1.00 95.38 110 GLU A O 1
ATOM 851 N N . GLU A 1 111 ? 18.771 8.988 -12.406 1.00 95.38 111 GLU A N 1
ATOM 852 C CA . GLU A 1 111 ? 17.926 9.988 -11.746 1.00 95.38 111 GLU A CA 1
ATOM 853 C C . GLU A 1 111 ? 16.974 9.347 -10.728 1.00 95.38 111 GLU A C 1
ATOM 855 O O . GLU A 1 111 ? 16.887 9.809 -9.592 1.00 95.38 111 GLU A O 1
ATOM 860 N N . GLU A 1 112 ? 16.302 8.251 -11.093 1.00 93.25 112 GLU A N 1
ATOM 861 C CA . GLU A 1 112 ? 15.428 7.488 -10.196 1.00 93.25 112 GLU A CA 1
ATOM 862 C C . GLU A 1 112 ? 16.212 6.918 -9.006 1.00 93.25 112 GLU A C 1
ATOM 864 O O . GLU A 1 112 ? 15.760 7.015 -7.864 1.00 93.25 112 GLU A O 1
ATOM 869 N N . GLN A 1 113 ? 17.409 6.373 -9.244 1.00 94.19 113 GLN A N 1
ATOM 870 C CA . GLN A 1 113 ? 18.273 5.846 -8.190 1.00 94.19 113 GLN A CA 1
ATOM 871 C C . GLN A 1 113 ? 18.799 6.957 -7.275 1.00 94.19 113 GLN A C 1
ATOM 873 O O . GLN A 1 113 ? 18.843 6.776 -6.057 1.00 94.19 113 GLN A O 1
ATOM 878 N N . LEU A 1 114 ? 19.187 8.102 -7.841 1.00 96.06 114 LEU A N 1
ATOM 879 C CA . LEU A 1 114 ? 19.625 9.268 -7.081 1.00 96.06 114 LEU A CA 1
ATOM 880 C C . LEU A 1 114 ? 18.482 9.779 -6.199 1.00 96.06 114 LEU A C 1
ATOM 882 O O . LEU A 1 114 ? 18.665 9.919 -4.994 1.00 96.06 114 LEU A O 1
ATOM 886 N N . ALA A 1 115 ? 17.292 9.974 -6.773 1.00 94.69 115 ALA A N 1
ATOM 887 C CA . ALA A 1 115 ? 16.106 10.408 -6.042 1.00 94.69 115 ALA A CA 1
ATOM 888 C C . ALA A 1 115 ? 15.732 9.421 -4.925 1.00 94.69 115 ALA A C 1
ATOM 890 O O . ALA A 1 115 ? 15.413 9.840 -3.811 1.00 94.69 115 ALA A O 1
ATOM 891 N N . PHE A 1 116 ? 15.822 8.115 -5.193 1.00 94.12 116 PHE A N 1
ATOM 892 C CA . PHE A 1 116 ? 15.586 7.075 -4.194 1.00 94.12 116 PHE A CA 1
ATOM 893 C C . PHE A 1 116 ? 16.589 7.161 -3.034 1.00 94.12 116 PHE A C 1
ATOM 895 O O . PHE A 1 116 ? 16.187 7.128 -1.870 1.00 94.12 116 PHE A O 1
ATOM 902 N N . ASN A 1 117 ? 17.881 7.315 -3.337 1.00 94.12 117 ASN A N 1
ATOM 903 C CA . ASN A 1 117 ? 18.939 7.424 -2.332 1.00 94.12 117 ASN A CA 1
ATOM 904 C C . ASN A 1 117 ? 18.797 8.705 -1.495 1.00 94.12 117 ASN A C 1
ATOM 906 O O . ASN A 1 117 ? 18.861 8.638 -0.270 1.00 94.12 117 ASN A O 1
ATOM 910 N N . THR A 1 118 ? 18.525 9.850 -2.126 1.00 95.50 118 THR A N 1
ATOM 911 C CA . THR A 1 118 ? 18.281 11.112 -1.414 1.00 95.50 118 THR A CA 1
ATOM 912 C C . THR A 1 118 ? 17.065 11.007 -0.495 1.00 95.50 118 THR A C 1
ATOM 914 O O . THR A 1 118 ? 17.138 11.384 0.671 1.00 95.50 118 THR A O 1
ATOM 917 N N . ALA A 1 119 ? 15.954 10.440 -0.974 1.00 94.25 119 ALA A N 1
ATOM 918 C CA . ALA A 1 119 ? 14.766 10.239 -0.147 1.00 94.25 119 ALA A CA 1
ATOM 919 C C . ALA A 1 119 ? 15.036 9.300 1.041 1.00 94.25 119 ALA A C 1
ATOM 921 O O . ALA A 1 119 ? 14.524 9.529 2.137 1.00 94.25 119 ALA A O 1
ATOM 922 N N . ARG A 1 120 ? 15.865 8.268 0.850 1.00 94.56 120 ARG A N 1
ATOM 923 C CA . ARG A 1 120 ? 16.293 7.367 1.926 1.00 94.56 120 ARG A CA 1
ATOM 924 C C . ARG A 1 120 ? 17.084 8.115 2.998 1.00 94.56 120 ARG A C 1
ATOM 926 O O . ARG A 1 120 ? 16.779 7.970 4.177 1.00 94.56 120 ARG A O 1
ATOM 933 N N . GLU A 1 121 ? 18.062 8.927 2.600 1.00 94.25 121 GLU A N 1
ATOM 934 C CA . GLU A 1 121 ? 18.864 9.732 3.531 1.00 94.25 121 GLU A CA 1
ATOM 935 C C . GLU A 1 121 ? 18.004 10.731 4.312 1.00 94.25 121 GLU A C 1
ATOM 937 O O . GLU A 1 121 ? 18.187 10.888 5.519 1.00 94.25 121 GLU A O 1
ATOM 942 N N . MET A 1 122 ? 17.030 11.366 3.654 1.00 93.75 122 MET A N 1
ATOM 943 C CA . MET A 1 122 ? 16.086 12.260 4.328 1.00 93.75 122 MET A CA 1
ATOM 944 C C . MET A 1 122 ? 15.262 11.519 5.385 1.00 93.75 122 MET A C 1
ATOM 946 O O . MET A 1 122 ? 15.156 11.995 6.508 1.00 93.75 122 MET A O 1
ATOM 950 N N . ILE A 1 123 ? 14.725 10.340 5.054 1.00 93.06 123 ILE A N 1
ATOM 951 C CA . ILE A 1 123 ? 13.931 9.518 5.982 1.00 93.06 123 ILE A CA 1
ATOM 952 C C . ILE A 1 123 ? 14.775 8.999 7.151 1.00 93.06 123 ILE A C 1
ATOM 954 O O . ILE A 1 123 ? 14.295 8.962 8.281 1.00 93.06 123 ILE A O 1
ATOM 958 N N . SER A 1 124 ? 16.025 8.610 6.892 1.00 92.12 124 SER A N 1
ATOM 959 C CA . SER A 1 124 ? 16.949 8.113 7.919 1.00 92.12 124 SER A CA 1
ATOM 960 C C . SER A 1 124 ? 17.236 9.167 8.998 1.00 92.12 124 SER A C 1
ATOM 962 O O . SER A 1 124 ? 17.367 8.829 10.172 1.00 92.12 124 SER A O 1
ATOM 964 N N . ASN A 1 125 ? 17.272 10.447 8.607 1.00 92.12 125 ASN A N 1
ATOM 965 C CA . ASN A 1 125 ? 17.548 11.583 9.492 1.00 92.12 125 ASN A CA 1
ATOM 966 C C . ASN A 1 125 ? 16.285 12.320 9.979 1.00 92.12 125 ASN A C 1
ATOM 968 O O . ASN A 1 125 ? 16.399 13.352 10.641 1.00 92.12 125 ASN A O 1
ATOM 972 N N . ASP A 1 126 ? 15.088 11.838 9.641 1.00 91.62 126 ASP A N 1
ATOM 973 C CA . ASP A 1 126 ? 13.836 12.473 10.048 1.00 91.62 126 ASP A CA 1
ATOM 974 C C . ASP A 1 126 ? 13.515 12.138 11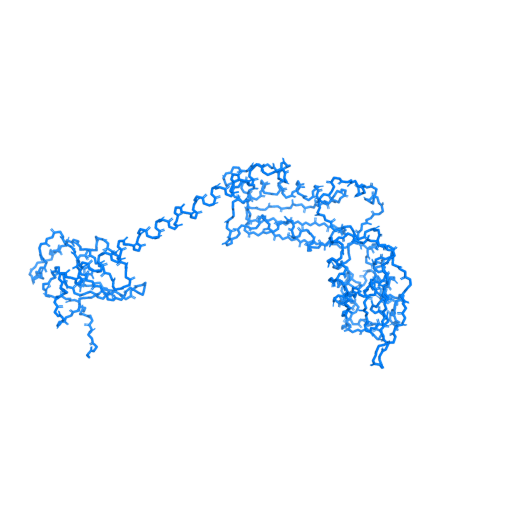.515 1.00 91.62 126 ASP A C 1
ATOM 976 O O . ASP A 1 126 ? 13.347 10.977 11.902 1.00 91.62 126 ASP A O 1
ATOM 980 N N . GLU A 1 127 ? 13.387 13.179 12.339 1.00 90.31 127 GLU A N 1
ATOM 981 C CA . GLU A 1 127 ? 13.065 13.075 13.765 1.00 90.31 127 GLU A CA 1
ATOM 982 C C . GLU A 1 127 ? 11.718 12.371 14.015 1.00 90.31 127 GLU A C 1
ATOM 984 O O . GLU A 1 127 ? 11.509 11.746 15.059 1.00 90.31 127 GLU A O 1
ATOM 989 N N . ALA A 1 128 ? 10.799 12.394 13.042 1.00 86.69 128 ALA A N 1
ATOM 990 C CA . ALA A 1 128 ? 9.546 11.649 13.121 1.00 86.69 128 ALA A CA 1
ATOM 991 C C . ALA A 1 128 ? 9.763 10.129 13.254 1.00 86.69 128 ALA A C 1
ATOM 993 O O . ALA A 1 128 ? 8.907 9.445 13.821 1.00 86.69 128 ALA A O 1
ATOM 994 N N . TYR A 1 129 ? 10.904 9.604 12.789 1.00 93.12 129 TYR A N 1
ATOM 995 C CA . TYR A 1 129 ? 11.257 8.181 12.822 1.00 93.12 129 TYR A CA 1
ATOM 996 C C . TYR A 1 129 ? 12.379 7.837 13.811 1.00 93.12 129 TYR A C 1
ATOM 998 O O . TYR A 1 129 ? 12.799 6.681 13.860 1.00 93.12 129 TYR A O 1
ATOM 1006 N N . SER A 1 130 ? 12.821 8.777 14.653 1.00 92.56 130 SER A N 1
ATOM 1007 C CA . SER A 1 130 ? 13.937 8.573 15.595 1.00 92.56 130 SER A CA 1
ATOM 1008 C C . SER A 1 130 ? 13.717 7.432 16.604 1.00 92.56 130 SER A C 1
ATOM 1010 O O . SER A 1 130 ? 14.664 6.848 17.131 1.00 92.56 130 SER A O 1
ATOM 1012 N N . HIS A 1 131 ? 12.462 7.047 16.859 1.00 93.44 131 HIS A N 1
ATOM 1013 C CA . HIS A 1 131 ? 12.107 5.909 17.713 1.00 93.44 131 HIS A CA 1
ATOM 1014 C C . HIS A 1 131 ? 12.245 4.549 17.012 1.00 93.44 131 HIS A C 1
ATOM 1016 O O . HIS A 1 131 ? 12.282 3.515 17.696 1.00 93.44 131 HIS A O 1
ATOM 1022 N N . LEU A 1 132 ? 12.299 4.512 15.679 1.00 95.94 132 LEU A N 1
ATOM 1023 C CA . LEU A 1 132 ? 12.434 3.292 14.885 1.00 95.94 132 LEU A CA 1
ATOM 1024 C C . LEU A 1 132 ? 13.885 2.805 14.863 1.00 95.94 132 LEU A C 1
ATOM 1026 O O . LEU A 1 132 ? 14.828 3.538 15.128 1.00 95.94 132 LEU A O 1
ATOM 1030 N N . SER A 1 133 ? 14.065 1.509 14.626 1.00 94.56 133 SER A N 1
ATOM 1031 C CA . SER A 1 133 ? 15.392 0.929 14.428 1.00 94.56 133 SER A CA 1
ATOM 1032 C C . SER A 1 133 ? 15.632 0.732 12.945 1.00 94.56 133 SER A C 1
ATOM 1034 O O . SER A 1 133 ? 14.809 0.097 12.289 1.00 94.56 133 SER A O 1
ATOM 1036 N N . GLN A 1 134 ? 16.763 1.212 12.440 1.00 93.88 134 GLN A N 1
ATOM 1037 C CA . GLN A 1 134 ? 17.222 0.838 11.107 1.00 93.88 134 GLN A CA 1
ATOM 1038 C C . GLN A 1 134 ? 17.385 -0.681 11.029 1.00 93.88 134 GLN A C 1
ATOM 1040 O O . GLN A 1 134 ? 17.764 -1.336 12.009 1.00 93.88 134 GLN A O 1
ATOM 1045 N N . ILE A 1 135 ? 17.030 -1.243 9.881 1.00 89.56 135 ILE A N 1
ATOM 1046 C CA . ILE A 1 135 ? 16.989 -2.683 9.678 1.00 89.56 135 ILE A CA 1
ATOM 1047 C C . ILE A 1 135 ? 18.012 -3.069 8.614 1.00 89.56 135 ILE A C 1
ATOM 1049 O O . ILE A 1 135 ? 18.057 -2.486 7.536 1.00 89.56 135 ILE A O 1
ATOM 1053 N N . GLU A 1 136 ? 18.823 -4.088 8.905 1.00 81.38 136 GLU A N 1
ATOM 1054 C CA . GLU A 1 136 ? 19.712 -4.668 7.902 1.00 81.38 136 GLU A CA 1
ATOM 1055 C C . GLU A 1 136 ? 18.918 -5.307 6.761 1.00 81.38 136 GLU A C 1
ATOM 1057 O O . GLU A 1 136 ? 17.830 -5.870 6.943 1.00 81.38 136 GLU A O 1
ATOM 1062 N N . LYS A 1 137 ? 19.500 -5.279 5.564 1.00 70.81 137 LYS A N 1
ATOM 1063 C CA . LYS A 1 137 ? 18.891 -5.888 4.388 1.00 70.81 137 LYS A CA 1
ATOM 1064 C C . LYS A 1 137 ? 18.536 -7.354 4.680 1.00 70.81 137 LYS A C 1
ATOM 1066 O O . LYS A 1 137 ? 19.376 -8.120 5.140 1.00 70.81 137 LYS A O 1
ATOM 1071 N N . TYR A 1 138 ? 17.289 -7.736 4.395 1.00 68.62 138 TYR A N 1
ATOM 1072 C CA . TYR A 1 138 ? 16.737 -9.088 4.597 1.00 68.62 138 TYR A CA 1
ATOM 1073 C C . TYR A 1 138 ? 16.467 -9.538 6.046 1.00 68.62 138 TYR A C 1
ATOM 1075 O O . TYR A 1 138 ? 16.254 -10.731 6.265 1.00 68.62 138 TYR A O 1
ATOM 1083 N N . ALA A 1 139 ? 16.373 -8.638 7.031 1.00 73.44 139 ALA A N 1
ATOM 1084 C CA . ALA A 1 139 ? 16.099 -9.020 8.429 1.00 73.44 139 ALA A CA 1
ATOM 1085 C C . ALA A 1 139 ? 14.725 -9.698 8.693 1.00 73.44 139 ALA A C 1
ATOM 1087 O O . ALA A 1 139 ? 14.434 -10.095 9.826 1.00 73.44 139 ALA A O 1
ATOM 1088 N N . GLY A 1 140 ? 13.881 -9.844 7.664 1.00 82.31 140 GLY A N 1
ATOM 1089 C CA . GLY A 1 140 ? 12.596 -10.544 7.709 1.00 82.31 140 GLY A CA 1
ATOM 1090 C C . GLY A 1 140 ? 11.516 -9.825 8.529 1.00 82.31 140 GLY A C 1
ATOM 1091 O O . GLY A 1 140 ? 11.761 -8.830 9.217 1.00 82.31 140 GLY A O 1
ATOM 1092 N N . GLY A 1 141 ? 10.287 -10.346 8.488 1.00 91.19 141 GLY A N 1
ATOM 1093 C CA . GLY A 1 141 ? 9.136 -9.710 9.143 1.00 91.19 141 GLY A CA 1
ATOM 1094 C C . GLY A 1 141 ? 9.244 -9.554 10.667 1.00 91.19 141 GLY A C 1
ATOM 1095 O O . GLY A 1 141 ? 8.585 -8.686 11.236 1.00 91.19 141 GLY A O 1
ATOM 1096 N N . ALA A 1 142 ? 10.115 -10.310 11.345 1.00 93.94 142 ALA A N 1
ATOM 1097 C CA . ALA A 1 142 ? 10.331 -10.175 12.788 1.00 93.94 142 ALA A CA 1
ATOM 1098 C C . ALA A 1 142 ? 10.958 -8.823 13.174 1.00 93.94 142 ALA A C 1
ATOM 1100 O O . ALA A 1 142 ? 10.603 -8.249 14.208 1.00 93.94 142 ALA A O 1
ATOM 1101 N N . ALA A 1 143 ? 11.877 -8.308 12.353 1.00 94.06 143 ALA A N 1
ATOM 1102 C CA . ALA A 1 143 ? 12.496 -7.007 12.576 1.00 94.06 143 ALA A CA 1
ATOM 1103 C C . ALA A 1 143 ? 11.492 -5.877 12.288 1.00 94.06 143 ALA A C 1
ATOM 1105 O O . ALA A 1 143 ? 11.309 -4.991 13.125 1.00 94.06 143 ALA A O 1
ATOM 1106 N N . VAL A 1 144 ? 10.734 -5.991 11.191 1.00 95.12 144 VAL A N 1
ATOM 1107 C CA . VAL A 1 144 ? 9.639 -5.066 10.842 1.00 95.12 144 VAL A CA 1
ATOM 1108 C C . VAL A 1 144 ? 8.591 -4.999 11.958 1.00 95.12 144 VAL A C 1
ATOM 1110 O O . VAL A 1 144 ? 8.199 -3.919 12.393 1.00 95.12 144 VAL A O 1
ATOM 1113 N N . ALA A 1 145 ? 8.204 -6.145 12.523 1.00 96.50 145 ALA A N 1
ATOM 1114 C CA . ALA A 1 145 ? 7.260 -6.208 13.634 1.00 96.50 145 ALA A CA 1
ATOM 1115 C C . ALA A 1 145 ? 7.747 -5.477 14.897 1.00 96.50 145 ALA A C 1
ATOM 1117 O O . ALA A 1 145 ? 6.928 -5.029 15.700 1.00 96.50 145 ALA A O 1
ATOM 1118 N N . LYS A 1 146 ? 9.062 -5.343 15.122 1.00 96.31 146 LYS A N 1
ATOM 1119 C CA . LYS A 1 146 ? 9.589 -4.528 16.233 1.00 96.31 146 LYS A CA 1
ATOM 1120 C C . LYS A 1 146 ? 9.352 -3.039 15.984 1.00 96.31 146 LYS A C 1
ATOM 1122 O O . LYS A 1 146 ? 8.899 -2.360 16.903 1.00 96.31 146 LYS A O 1
ATOM 1127 N N . ASN A 1 147 ? 9.596 -2.558 14.766 1.00 96.75 147 ASN A N 1
ATOM 1128 C CA . ASN A 1 147 ? 9.323 -1.171 14.381 1.00 96.75 147 ASN A CA 1
ATOM 1129 C C . ASN A 1 147 ? 7.824 -0.854 14.415 1.00 96.75 147 ASN A C 1
ATOM 1131 O O . ASN A 1 147 ? 7.427 0.127 15.039 1.00 96.75 147 ASN A O 1
ATOM 1135 N N . ILE A 1 148 ? 6.982 -1.762 13.915 1.00 96.44 148 ILE A N 1
ATOM 1136 C CA . ILE A 1 148 ? 5.521 -1.668 14.040 1.00 96.44 148 ILE A CA 1
ATOM 1137 C C . ILE A 1 148 ? 5.093 -1.520 15.507 1.00 96.44 148 ILE A C 1
ATOM 1139 O O . ILE A 1 148 ? 4.331 -0.618 15.842 1.00 96.44 148 ILE A O 1
ATOM 1143 N N . ARG A 1 149 ? 5.617 -2.345 16.427 1.00 96.62 149 ARG A N 1
ATOM 1144 C CA . ARG A 1 149 ? 5.298 -2.217 17.864 1.00 96.62 149 ARG A CA 1
ATOM 1145 C C . ARG A 1 149 ? 5.707 -0.857 18.442 1.00 96.62 149 ARG A C 1
ATOM 1147 O O . ARG A 1 149 ? 5.000 -0.339 19.303 1.00 96.62 149 ARG A O 1
ATOM 1154 N N . LYS A 1 150 ? 6.834 -0.290 18.000 1.00 95.50 150 LYS A N 1
ATOM 1155 C CA . LYS A 1 150 ? 7.303 1.036 18.434 1.00 95.50 150 LYS A CA 1
ATOM 1156 C C . LYS A 1 150 ? 6.373 2.142 17.940 1.00 95.50 150 LYS A C 1
ATOM 1158 O O . LYS A 1 150 ? 5.979 2.983 18.743 1.00 95.50 150 LYS A O 1
ATOM 1163 N N . ASP A 1 151 ? 5.973 2.094 16.671 1.00 93.94 151 ASP A N 1
ATOM 1164 C CA . ASP A 1 151 ? 4.994 3.025 16.103 1.00 93.94 151 ASP A CA 1
ATOM 1165 C C . ASP A 1 151 ? 3.648 2.945 16.820 1.00 93.94 151 ASP A C 1
ATOM 1167 O O . ASP A 1 151 ? 3.121 3.969 17.252 1.00 93.94 151 ASP A O 1
ATOM 1171 N N . LEU A 1 152 ? 3.112 1.738 17.012 1.00 93.50 152 LEU A N 1
ATOM 1172 C CA . LEU A 1 152 ? 1.843 1.547 17.715 1.00 93.50 152 LEU A CA 1
ATOM 1173 C C . LEU A 1 152 ? 1.914 2.087 19.146 1.00 93.50 152 LEU A C 1
ATOM 1175 O O . LEU A 1 152 ? 0.995 2.762 19.594 1.00 93.50 152 LEU A O 1
ATOM 1179 N N . LYS A 1 153 ? 3.023 1.853 19.856 1.00 90.50 153 LYS A N 1
ATOM 1180 C CA . LYS A 1 153 ? 3.215 2.379 21.213 1.00 90.50 153 LYS A CA 1
ATOM 1181 C C . LYS A 1 153 ? 3.302 3.909 21.243 1.00 90.50 153 LYS A C 1
ATOM 1183 O O . LYS A 1 153 ? 2.795 4.501 22.189 1.00 90.50 153 LYS A O 1
ATOM 1188 N N . ARG A 1 154 ? 3.949 4.531 20.250 1.00 87.38 154 ARG A N 1
ATOM 1189 C CA . ARG A 1 154 ? 4.089 5.995 20.153 1.00 87.38 154 ARG A CA 1
ATOM 1190 C C . ARG A 1 154 ? 2.745 6.671 19.867 1.00 87.38 154 ARG A C 1
ATOM 1192 O O . ARG A 1 154 ? 2.437 7.670 20.501 1.00 87.38 154 ARG A O 1
ATOM 1199 N N . ASN A 1 155 ? 1.949 6.105 18.959 1.00 84.00 155 ASN A N 1
ATOM 1200 C CA . ASN A 1 155 ? 0.692 6.709 18.504 1.00 84.00 155 ASN A CA 1
ATOM 1201 C C . ASN A 1 155 ? -0.525 6.325 19.368 1.00 84.00 155 ASN A C 1
ATOM 1203 O O . ASN A 1 155 ? -1.482 7.086 19.459 1.00 84.00 155 ASN A O 1
ATOM 1207 N N . PHE A 1 156 ? -0.496 5.162 20.029 1.00 85.06 156 PHE A N 1
ATOM 1208 C CA . PHE A 1 156 ? -1.625 4.619 20.794 1.00 85.06 156 PHE A CA 1
ATOM 1209 C C . PHE A 1 156 ? -1.210 4.217 22.216 1.00 85.06 156 PHE A C 1
ATOM 1211 O O . PHE A 1 156 ? -1.231 3.044 22.613 1.00 85.06 156 PHE A O 1
ATOM 1218 N N . LEU A 1 157 ? -0.816 5.217 23.005 1.00 81.62 157 LEU A N 1
ATOM 1219 C CA . LEU A 1 157 ? -0.334 5.033 24.373 1.00 81.62 157 LEU A CA 1
ATOM 1220 C C . LEU A 1 157 ? -1.348 4.303 25.265 1.00 81.62 157 LEU A C 1
ATOM 1222 O O . LEU A 1 157 ? -2.528 4.612 25.317 1.00 81.62 157 LEU A O 1
ATOM 1226 N N . GLY A 1 158 ? -0.890 3.311 26.024 1.00 78.19 158 GLY A N 1
ATOM 1227 C CA . GLY A 1 158 ? -1.761 2.572 26.945 1.00 78.19 158 GLY A CA 1
ATOM 1228 C C . GLY A 1 158 ? -2.714 1.577 26.274 1.00 78.19 158 GLY A C 1
ATOM 1229 O O . GLY A 1 158 ? -3.467 0.914 26.983 1.00 78.19 158 GLY A O 1
ATOM 1230 N N . HIS A 1 159 ? -2.662 1.412 24.948 1.00 84.81 159 HIS A N 1
ATOM 1231 C CA . HIS A 1 159 ? -3.375 0.341 24.263 1.00 84.81 159 HIS A CA 1
ATOM 1232 C C . HIS A 1 159 ? -2.465 -0.863 23.993 1.00 84.81 159 HIS A C 1
ATOM 1234 O O . HIS A 1 159 ? -1.295 -0.716 23.635 1.00 84.81 159 HIS A O 1
ATOM 1240 N N . LYS A 1 160 ? -2.992 -2.077 24.179 1.00 90.62 160 LYS A N 1
ATOM 1241 C CA . LYS A 1 160 ? -2.217 -3.309 24.006 1.00 90.62 160 LYS A CA 1
ATOM 1242 C C . LYS A 1 160 ? -2.478 -3.909 22.629 1.00 90.62 160 LYS A C 1
ATOM 1244 O O . LYS A 1 160 ? -3.565 -4.412 22.372 1.00 90.62 160 LYS A O 1
ATOM 1249 N N . PHE A 1 161 ? -1.439 -3.941 21.801 1.00 95.69 161 PHE A N 1
ATOM 1250 C CA . PHE A 1 161 ? -1.450 -4.626 20.510 1.00 95.69 161 PHE A CA 1
ATOM 1251 C C . PHE A 1 161 ? -0.737 -5.976 20.595 1.00 95.69 161 PHE A C 1
ATOM 1253 O O . PHE A 1 161 ? 0.335 -6.105 21.193 1.00 95.69 161 PHE A O 1
ATOM 1260 N N . SER A 1 162 ? -1.320 -6.979 19.952 1.00 97.31 162 SER A N 1
ATOM 1261 C CA . SER A 1 162 ? -0.687 -8.243 19.599 1.00 97.31 162 SER A CA 1
ATOM 1262 C C . SER A 1 162 ? -0.150 -8.118 18.177 1.00 97.31 162 SER A C 1
ATOM 1264 O O . SER A 1 162 ? -0.917 -7.955 17.238 1.00 97.31 162 SER A O 1
ATOM 1266 N N . VAL A 1 163 ? 1.171 -8.174 18.006 1.00 97.94 163 VAL A N 1
ATOM 1267 C CA . VAL A 1 163 ? 1.810 -8.108 16.683 1.00 97.94 163 VAL A CA 1
ATOM 1268 C C . VAL A 1 163 ? 2.495 -9.439 16.421 1.00 97.94 163 VAL A C 1
ATOM 1270 O O . VAL A 1 163 ? 3.492 -9.761 17.079 1.00 97.94 163 VAL A O 1
ATOM 1273 N N . LYS A 1 164 ? 1.949 -10.205 15.479 1.00 96.50 164 LYS A N 1
ATOM 1274 C CA . LYS A 1 164 ? 2.457 -11.497 15.007 1.00 96.50 164 LYS A CA 1
ATOM 1275 C C . LYS A 1 164 ? 3.113 -11.305 13.644 1.00 96.50 164 LYS A C 1
ATOM 1277 O O . LYS A 1 164 ? 2.655 -10.490 12.849 1.00 96.50 164 LYS A O 1
ATOM 1282 N N . SER A 1 165 ? 4.185 -12.036 13.373 1.00 95.62 165 SER A N 1
ATOM 1283 C CA . SER A 1 165 ? 4.945 -11.882 12.135 1.00 95.62 165 SER A CA 1
ATOM 1284 C C . SER A 1 165 ? 5.453 -13.211 11.624 1.00 95.62 165 SER A C 1
ATOM 1286 O O . SER A 1 165 ? 6.051 -13.963 12.393 1.00 95.62 165 SER A O 1
ATOM 1288 N N . ASP A 1 166 ? 5.323 -13.388 10.319 1.00 90.88 166 ASP A N 1
ATOM 1289 C CA . ASP A 1 166 ? 6.041 -14.382 9.533 1.00 90.88 166 ASP A CA 1
ATOM 1290 C C . ASP A 1 166 ? 7.075 -13.664 8.656 1.00 90.88 166 ASP A C 1
ATOM 1292 O O . ASP A 1 166 ? 7.266 -12.451 8.759 1.00 90.88 166 ASP A O 1
ATOM 1296 N N . TYR A 1 167 ? 7.751 -14.388 7.765 1.00 86.44 167 TYR A N 1
ATOM 1297 C CA . TYR A 1 167 ? 8.781 -13.784 6.919 1.00 86.44 167 TYR A CA 1
ATOM 1298 C C . TYR A 1 167 ? 8.225 -12.684 5.993 1.00 86.44 167 TYR A C 1
ATOM 1300 O O . TYR A 1 167 ? 8.843 -11.631 5.860 1.00 86.44 167 TYR A O 1
ATOM 1308 N N . HIS A 1 168 ? 7.035 -12.896 5.417 1.00 89.69 168 HIS A N 1
ATOM 1309 C CA . HIS A 1 168 ? 6.425 -11.999 4.424 1.00 89.69 168 HIS A CA 1
ATOM 1310 C C . HIS A 1 168 ? 5.236 -11.184 4.946 1.00 89.69 168 HIS A C 1
ATOM 1312 O O . HIS A 1 168 ? 4.713 -10.339 4.220 1.00 89.69 168 HIS A O 1
ATOM 1318 N N . ARG A 1 169 ? 4.743 -11.457 6.160 1.00 93.38 169 ARG A N 1
ATOM 1319 C CA . ARG A 1 169 ? 3.461 -10.919 6.636 1.00 93.38 169 ARG A CA 1
ATOM 1320 C C . ARG A 1 169 ? 3.531 -10.490 8.088 1.00 93.38 169 ARG A C 1
ATOM 1322 O O . ARG A 1 169 ? 4.185 -11.146 8.896 1.00 93.38 169 ARG A O 1
ATOM 1329 N N . VAL A 1 170 ? 2.799 -9.433 8.421 1.00 96.25 170 VAL A N 1
ATOM 1330 C CA . VAL A 1 170 ? 2.576 -9.001 9.805 1.00 96.25 170 VAL A CA 1
ATOM 1331 C C . VAL A 1 170 ? 1.077 -8.877 10.060 1.00 96.25 170 VAL A C 1
ATOM 1333 O O . VAL A 1 170 ? 0.361 -8.242 9.290 1.00 96.25 170 VAL A O 1
ATOM 1336 N N . LEU A 1 171 ? 0.616 -9.486 11.151 1.00 97.25 171 LEU A N 1
ATOM 1337 C CA . LEU A 1 171 ? -0.755 -9.413 11.644 1.00 97.25 171 LEU A CA 1
ATOM 1338 C C . LEU A 1 171 ? -0.774 -8.629 12.959 1.00 97.25 171 LEU A C 1
ATOM 1340 O O . LEU A 1 171 ? -0.078 -8.984 13.913 1.00 97.25 171 LEU A O 1
ATOM 1344 N N . ILE A 1 172 ? -1.581 -7.576 13.001 1.00 98.00 172 ILE A N 1
ATOM 1345 C CA . ILE A 1 172 ? -1.757 -6.692 14.151 1.00 98.00 172 ILE A CA 1
ATOM 1346 C C . ILE A 1 172 ? -3.176 -6.892 14.676 1.00 98.00 172 ILE A C 1
ATOM 1348 O O . ILE A 1 172 ? -4.148 -6.637 13.973 1.00 98.00 172 ILE A O 1
ATOM 1352 N N . GLU A 1 173 ? -3.300 -7.339 15.918 1.00 97.38 173 GLU A N 1
ATOM 1353 C CA . GLU A 1 173 ? -4.580 -7.614 16.565 1.00 97.38 173 GLU A CA 1
ATOM 1354 C C . GLU A 1 173 ? -4.692 -6.814 17.859 1.00 97.38 173 GLU A C 1
ATOM 1356 O O . GLU A 1 173 ? -3.727 -6.710 18.621 1.00 97.38 173 GLU A O 1
ATOM 1361 N N . TRP A 1 174 ? -5.868 -6.265 18.138 1.00 95.44 174 TRP A N 1
ATOM 1362 C CA . TRP A 1 174 ? -6.142 -5.581 19.399 1.00 95.44 174 TRP A CA 1
ATOM 1363 C C . TRP A 1 174 ? -7.626 -5.656 19.758 1.00 95.44 174 TRP A C 1
ATOM 1365 O O . TRP A 1 174 ? -8.462 -6.030 18.934 1.00 95.44 174 TRP A O 1
ATOM 1375 N N . VAL A 1 175 ? -7.941 -5.345 21.016 1.00 92.69 175 VAL A N 1
ATOM 1376 C CA . VAL A 1 175 ? -9.309 -5.356 21.546 1.00 92.69 175 VAL A CA 1
ATOM 1377 C C . VAL A 1 175 ? -9.692 -3.934 21.910 1.00 92.69 175 VAL A C 1
ATOM 1379 O O . VAL A 1 175 ? -8.994 -3.323 22.709 1.00 92.69 175 VAL A O 1
ATOM 1382 N N . ASP A 1 176 ? -10.820 -3.447 21.403 1.00 87.06 176 ASP A N 1
ATOM 1383 C CA . ASP A 1 176 ? -11.307 -2.076 21.564 1.00 87.06 176 ASP A CA 1
ATOM 1384 C C . ASP A 1 176 ? -10.342 -1.026 20.974 1.00 87.06 176 ASP A C 1
ATOM 1386 O O . ASP A 1 176 ? -9.744 -1.251 19.932 1.00 87.06 176 ASP A O 1
ATOM 1390 N N . GLY A 1 177 ? -10.235 0.168 21.557 1.00 84.75 177 GLY A N 1
ATOM 1391 C CA . GLY A 1 177 ? -9.235 1.183 21.225 1.00 84.75 177 GLY A CA 1
ATOM 1392 C C . GLY A 1 177 ? -9.442 1.877 19.874 1.00 84.75 177 GLY A C 1
ATOM 1393 O O . GLY A 1 177 ? -10.596 2.143 19.517 1.00 84.75 177 GLY A O 1
ATOM 1394 N N . PRO A 1 178 ? -8.351 2.213 19.156 1.00 85.50 178 PRO A N 1
ATOM 1395 C CA . PRO A 1 178 ? -8.415 2.936 17.887 1.00 85.50 178 PRO A CA 1
ATOM 1396 C C . PRO A 1 178 ? -9.108 2.113 16.797 1.00 85.50 178 PRO A C 1
ATOM 1398 O O . PRO A 1 178 ? -9.148 0.882 16.871 1.00 85.50 178 PRO A O 1
ATOM 1401 N N . THR A 1 179 ? -9.653 2.795 15.786 1.00 84.88 179 THR A N 1
ATOM 1402 C CA . THR A 1 179 ? -10.289 2.136 14.636 1.00 84.88 179 THR A CA 1
ATOM 1403 C C . THR A 1 179 ? -9.248 1.475 13.731 1.00 84.88 179 THR A C 1
ATOM 1405 O O . THR A 1 179 ? -8.052 1.763 13.826 1.00 84.88 179 THR A O 1
ATOM 1408 N N . ILE A 1 180 ? -9.700 0.577 12.852 1.00 85.19 180 ILE A N 1
ATOM 1409 C CA . ILE A 1 180 ? -8.819 -0.101 11.891 1.00 85.19 180 ILE A CA 1
ATOM 1410 C C . ILE A 1 180 ? -8.144 0.928 10.984 1.00 85.19 180 ILE A C 1
ATOM 1412 O O . ILE A 1 180 ? -6.930 0.904 10.833 1.00 85.19 180 ILE A O 1
ATOM 1416 N N . GLU A 1 181 ? -8.903 1.904 10.492 1.00 80.94 181 GLU A N 1
ATOM 1417 C CA . GLU A 1 181 ? -8.415 2.950 9.594 1.00 80.94 181 GLU A CA 1
ATOM 1418 C C . GLU A 1 181 ? -7.337 3.814 10.254 1.00 80.94 181 GLU A C 1
ATOM 1420 O O . GLU A 1 181 ? -6.387 4.229 9.594 1.00 80.94 181 GLU A O 1
ATOM 1425 N N . ALA A 1 182 ? -7.471 4.090 11.556 1.00 79.44 182 ALA A N 1
ATOM 1426 C CA . ALA A 1 182 ? -6.471 4.848 12.301 1.00 79.44 182 ALA A CA 1
ATOM 1427 C C . ALA A 1 182 ? -5.153 4.070 12.435 1.00 79.44 182 ALA A C 1
ATOM 1429 O O . ALA A 1 182 ? -4.079 4.664 12.358 1.00 79.44 182 ALA A O 1
ATOM 1430 N N . VAL A 1 183 ? -5.225 2.749 12.626 1.00 87.75 183 VAL A N 1
ATOM 1431 C CA . VAL A 1 183 ? -4.037 1.890 12.679 1.00 87.75 183 VAL A CA 1
ATOM 1432 C C . VAL A 1 183 ? -3.423 1.731 11.286 1.00 87.75 183 VAL A C 1
ATOM 1434 O O . VAL A 1 183 ? -2.218 1.934 11.138 1.00 87.75 183 VAL A O 1
ATOM 1437 N N . ASP A 1 184 ? -4.230 1.441 10.265 1.00 87.31 184 ASP A N 1
ATOM 1438 C CA . ASP A 1 184 ? -3.783 1.249 8.879 1.00 87.31 184 ASP A CA 1
ATOM 1439 C C . ASP A 1 184 ? -3.068 2.492 8.338 1.00 87.31 184 ASP A C 1
ATOM 1441 O O . ASP A 1 184 ? -1.973 2.375 7.793 1.00 87.31 184 ASP A O 1
ATOM 1445 N N . ALA A 1 185 ? -3.581 3.696 8.620 1.00 82.81 185 ALA A N 1
ATOM 1446 C CA . ALA A 1 185 ? -2.951 4.953 8.205 1.00 82.81 185 ALA A CA 1
ATOM 1447 C C . ALA A 1 185 ? -1.488 5.103 8.671 1.00 82.81 185 ALA A C 1
ATOM 1449 O O . ALA A 1 185 ? -0.688 5.772 8.018 1.00 82.81 185 ALA A O 1
ATOM 1450 N N . ILE A 1 186 ? -1.118 4.481 9.794 1.00 89.19 186 ILE A N 1
ATOM 1451 C CA . ILE A 1 186 ? 0.256 4.498 10.314 1.00 89.19 186 ILE A CA 1
ATOM 1452 C C . ILE A 1 186 ? 1.049 3.304 9.769 1.00 89.19 186 ILE A C 1
ATOM 1454 O O . ILE A 1 186 ? 2.273 3.392 9.629 1.00 89.19 186 ILE A O 1
ATOM 1458 N N . MET A 1 187 ? 0.384 2.175 9.515 1.00 92.12 187 MET A N 1
ATOM 1459 C CA . MET A 1 187 ? 1.014 0.894 9.187 1.00 92.12 187 MET A CA 1
ATOM 1460 C C . MET A 1 187 ? 1.255 0.687 7.689 1.00 92.12 187 MET A C 1
ATOM 1462 O O . MET A 1 187 ? 2.165 -0.065 7.338 1.00 92.12 187 MET A O 1
ATOM 1466 N N . ASP A 1 188 ? 0.522 1.387 6.821 1.00 89.38 188 ASP A N 1
ATOM 1467 C CA . ASP A 1 188 ? 0.607 1.269 5.358 1.00 89.38 188 ASP A CA 1
ATOM 1468 C C . ASP A 1 188 ? 2.038 1.433 4.827 1.00 89.38 188 ASP A C 1
ATOM 1470 O O . ASP A 1 188 ? 2.449 0.733 3.900 1.00 89.38 188 ASP A O 1
ATOM 1474 N N . LYS A 1 189 ? 2.850 2.283 5.469 1.00 91.69 189 LYS A N 1
ATOM 1475 C CA . LYS A 1 189 ? 4.259 2.497 5.099 1.00 91.69 189 LYS A CA 1
ATOM 1476 C C . LYS A 1 189 ? 5.136 1.241 5.197 1.00 91.69 189 LYS A C 1
ATOM 1478 O O . LYS A 1 189 ? 6.167 1.175 4.535 1.00 91.69 189 LYS A O 1
ATOM 1483 N N . TYR A 1 190 ? 4.745 0.230 5.976 1.00 93.31 190 TYR A N 1
ATOM 1484 C CA . TYR A 1 190 ? 5.476 -1.039 6.091 1.00 93.31 190 TYR A CA 1
ATOM 1485 C C . TYR A 1 190 ? 5.094 -2.072 5.021 1.00 93.31 190 TYR A C 1
ATOM 1487 O O . TYR A 1 190 ? 5.738 -3.121 4.943 1.00 93.31 190 TYR A O 1
ATOM 1495 N N . GLN A 1 191 ? 4.069 -1.817 4.203 1.00 91.50 191 GLN A N 1
ATOM 1496 C CA . GLN A 1 191 ? 3.649 -2.739 3.153 1.00 91.50 191 GLN A CA 1
ATOM 1497 C C . GLN A 1 191 ? 4.436 -2.496 1.857 1.00 91.50 191 GLN A C 1
ATOM 1499 O O . GLN A 1 191 ? 4.146 -1.587 1.088 1.00 91.50 191 GLN A O 1
ATOM 1504 N N . ALA A 1 192 ? 5.415 -3.358 1.595 1.00 85.81 192 ALA A N 1
ATOM 1505 C CA . ALA A 1 192 ? 6.382 -3.232 0.506 1.00 85.81 192 ALA A CA 1
ATOM 1506 C C . ALA A 1 192 ? 6.052 -4.064 -0.748 1.00 85.81 192 ALA A C 1
ATOM 1508 O O . ALA A 1 192 ? 6.864 -4.086 -1.666 1.00 85.81 192 ALA A O 1
ATOM 1509 N N . GLY A 1 193 ? 4.888 -4.734 -0.801 1.00 75.56 193 GLY A N 1
ATOM 1510 C CA . GLY A 1 193 ? 4.497 -5.707 -1.838 1.00 75.56 193 GLY A CA 1
ATOM 1511 C C . GLY A 1 193 ? 4.918 -5.351 -3.274 1.00 75.56 193 GLY A C 1
ATOM 1512 O O . GLY A 1 193 ? 5.967 -5.781 -3.737 1.00 75.56 193 GLY A O 1
ATOM 1513 N N . ASN A 1 194 ? 4.108 -4.566 -3.994 1.00 69.44 194 ASN A N 1
ATOM 1514 C CA . ASN A 1 194 ? 4.411 -4.172 -5.384 1.00 69.44 194 ASN A CA 1
ATOM 1515 C C . ASN A 1 194 ? 5.195 -2.853 -5.495 1.00 69.44 194 ASN A C 1
ATOM 1517 O O . ASN A 1 194 ? 5.526 -2.422 -6.598 1.00 69.44 194 ASN A O 1
ATOM 1521 N N . LYS A 1 195 ? 5.415 -2.162 -4.374 1.00 77.81 195 LYS A N 1
ATOM 1522 C CA . LYS A 1 195 ? 6.034 -0.836 -4.325 1.00 77.81 195 LYS A CA 1
ATOM 1523 C C . LYS A 1 195 ? 6.997 -0.791 -3.152 1.00 77.81 195 LYS A C 1
ATOM 1525 O O . LYS A 1 195 ? 6.592 -0.567 -2.017 1.00 77.81 195 LYS A O 1
ATOM 1530 N N . TYR A 1 196 ? 8.267 -1.011 -3.452 1.00 86.31 196 TYR A N 1
ATOM 1531 C CA . TYR A 1 196 ? 9.341 -0.857 -2.490 1.00 86.31 196 TYR A CA 1
ATOM 1532 C C . TYR A 1 196 ? 9.713 0.623 -2.367 1.00 86.31 196 TYR A C 1
ATOM 1534 O O . TYR A 1 196 ? 9.941 1.284 -3.380 1.00 86.31 196 TYR A O 1
ATOM 1542 N N . SER A 1 197 ? 9.739 1.153 -1.145 1.00 91.50 197 SER A N 1
ATOM 1543 C CA . SER A 1 197 ? 9.997 2.574 -0.891 1.00 91.50 197 SER A CA 1
ATOM 1544 C C . SER A 1 197 ? 11.322 2.808 -0.156 1.00 91.50 197 SER A C 1
ATOM 1546 O O . SER A 1 197 ? 11.825 1.893 0.504 1.00 91.50 197 SER A O 1
ATOM 1548 N N . PRO A 1 198 ? 11.861 4.041 -0.185 1.00 93.56 198 PRO A N 1
ATOM 1549 C CA . PRO A 1 198 ? 13.018 4.409 0.629 1.00 93.56 198 PRO A CA 1
ATOM 1550 C C . PRO A 1 198 ? 12.811 4.156 2.133 1.00 93.56 198 PRO A C 1
ATOM 1552 O O . PRO A 1 198 ? 13.744 3.747 2.818 1.00 93.56 198 PRO A O 1
ATOM 1555 N N . PHE A 1 199 ? 11.576 4.297 2.640 1.00 93.62 199 PHE A N 1
ATOM 1556 C CA . PHE A 1 199 ? 11.232 3.925 4.019 1.00 93.62 199 PHE A CA 1
ATOM 1557 C C . PHE A 1 199 ? 11.454 2.430 4.280 1.00 93.62 199 PHE A C 1
ATOM 1559 O O . PHE A 1 199 ? 11.978 2.056 5.327 1.00 93.62 199 PHE A O 1
ATOM 1566 N N . ASN A 1 200 ? 11.079 1.567 3.331 1.00 93.19 200 ASN A N 1
ATOM 1567 C CA . ASN A 1 200 ? 11.234 0.121 3.487 1.00 93.19 200 ASN A CA 1
ATOM 1568 C C . ASN A 1 200 ? 12.694 -0.324 3.422 1.00 93.19 200 ASN A C 1
ATOM 1570 O O . ASN A 1 200 ? 13.048 -1.285 4.099 1.00 93.19 200 ASN A O 1
ATOM 1574 N N . GLU A 1 201 ? 13.527 0.373 2.648 1.00 92.44 201 GLU A N 1
ATOM 1575 C CA . GLU A 1 201 ? 14.974 0.133 2.630 1.00 92.44 201 GLU A CA 1
ATOM 1576 C C . GLU A 1 201 ? 15.617 0.454 3.981 1.00 92.44 201 GLU A C 1
ATOM 1578 O O . GLU A 1 201 ? 16.535 -0.246 4.397 1.00 92.44 201 GLU A O 1
ATOM 1583 N N . GLU A 1 202 ? 15.118 1.474 4.680 1.00 94.19 202 GLU A N 1
ATOM 1584 C CA . GLU A 1 202 ? 15.715 1.942 5.930 1.00 94.19 202 GLU A CA 1
ATOM 1585 C C . GLU A 1 202 ? 15.168 1.227 7.176 1.00 94.19 202 GLU A C 1
ATOM 1587 O O . GLU A 1 202 ? 15.923 0.763 8.032 1.00 94.19 202 GLU A O 1
ATOM 1592 N N . PHE A 1 203 ? 13.843 1.102 7.280 1.00 94.25 203 PHE A N 1
ATOM 1593 C CA . PHE A 1 203 ? 13.145 0.591 8.468 1.00 94.25 203 PHE A CA 1
ATOM 1594 C C . PHE A 1 203 ? 12.432 -0.744 8.236 1.00 94.25 203 PHE A C 1
ATOM 1596 O O . PHE A 1 203 ? 11.725 -1.231 9.127 1.00 94.25 203 PHE A O 1
ATOM 1603 N N . GLY A 1 204 ? 12.634 -1.341 7.060 1.00 92.88 204 GLY A N 1
ATOM 1604 C CA . GLY A 1 204 ? 12.072 -2.617 6.644 1.00 92.88 204 GLY A CA 1
ATOM 1605 C C . GLY A 1 204 ? 10.653 -2.532 6.077 1.00 92.88 204 GLY A C 1
ATOM 1606 O O . GLY A 1 204 ? 9.893 -1.586 6.294 1.00 92.88 204 GLY A O 1
ATOM 1607 N N . GLY A 1 205 ? 10.274 -3.578 5.348 1.00 92.50 205 GLY A N 1
ATOM 1608 C CA . GLY A 1 205 ? 8.926 -3.761 4.826 1.00 92.50 205 GLY A CA 1
ATOM 1609 C C . GLY A 1 205 ? 8.575 -5.236 4.672 1.00 92.50 205 GLY A C 1
ATOM 1610 O O . GLY A 1 205 ? 9.453 -6.097 4.606 1.00 92.50 205 GLY A O 1
ATOM 1611 N N . VAL A 1 206 ? 7.279 -5.529 4.641 1.00 92.81 206 VAL A N 1
ATOM 1612 C CA . VAL A 1 206 ? 6.723 -6.869 4.412 1.00 92.81 206 VAL A CA 1
ATOM 1613 C C . VAL A 1 206 ? 5.760 -6.849 3.231 1.00 92.81 206 VAL A C 1
ATOM 1615 O O . VAL A 1 206 ? 5.228 -5.802 2.877 1.00 92.81 206 VAL A O 1
ATOM 1618 N N . GLU A 1 207 ? 5.505 -8.002 2.618 1.00 92.81 207 GLU A N 1
ATOM 1619 C CA . GLU A 1 207 ? 4.588 -8.102 1.476 1.00 92.81 207 GLU A CA 1
ATOM 1620 C C . GLU A 1 207 ? 3.172 -7.650 1.852 1.00 92.81 207 GLU A C 1
ATOM 1622 O O . GLU A 1 207 ? 2.507 -6.968 1.072 1.00 92.81 207 GLU A O 1
ATOM 1627 N N . ARG A 1 208 ? 2.727 -8.005 3.064 1.00 92.31 208 ARG A N 1
ATOM 1628 C CA . ARG A 1 208 ? 1.386 -7.686 3.552 1.00 92.31 208 ARG A CA 1
ATOM 1629 C C . ARG A 1 208 ? 1.377 -7.346 5.036 1.00 92.31 208 ARG A C 1
ATOM 1631 O O . ARG A 1 208 ? 1.861 -8.126 5.860 1.00 92.31 208 ARG A O 1
ATOM 1638 N N . VAL A 1 209 ? 0.730 -6.236 5.369 1.00 94.31 209 VAL A N 1
ATOM 1639 C CA . VAL A 1 209 ? 0.301 -5.927 6.734 1.00 94.31 209 VAL A CA 1
ATOM 1640 C C . VAL A 1 209 ? -1.205 -6.163 6.817 1.00 94.31 209 VAL A C 1
ATOM 1642 O O . VAL A 1 209 ? -1.937 -5.994 5.843 1.00 94.31 209 VAL A O 1
ATOM 1645 N N . SER A 1 210 ? -1.694 -6.686 7.933 1.00 94.62 210 SER A N 1
ATOM 1646 C CA . SER A 1 210 ? -3.127 -6.884 8.145 1.00 94.62 210 SER A CA 1
ATOM 1647 C C . SER A 1 210 ? -3.492 -6.577 9.585 1.00 94.62 210 SER A C 1
ATOM 1649 O O . SER A 1 210 ? -2.733 -6.879 10.506 1.00 94.62 210 SER A O 1
ATOM 1651 N N . THR A 1 211 ? -4.661 -5.982 9.762 1.00 95.38 211 THR A N 1
ATOM 1652 C CA . THR A 1 211 ? -5.167 -5.485 11.035 1.00 95.38 211 THR A CA 1
ATOM 1653 C C . THR A 1 211 ? -6.485 -6.165 11.375 1.00 95.38 211 THR A C 1
ATOM 1655 O O . THR A 1 211 ? -7.322 -6.427 10.511 1.00 95.38 211 THR A O 1
ATOM 1658 N N . VAL A 1 212 ? -6.662 -6.503 12.649 1.00 94.75 212 VAL A N 1
ATOM 1659 C CA . VAL A 1 212 ? -7.894 -7.097 13.167 1.00 94.75 212 VAL A CA 1
ATOM 1660 C C . VAL A 1 212 ? -8.229 -6.437 14.494 1.00 94.75 212 VAL A C 1
ATOM 1662 O O . VAL A 1 212 ? -7.538 -6.623 15.497 1.00 94.75 212 VAL A O 1
ATOM 1665 N N . ARG A 1 213 ? -9.337 -5.697 14.509 1.00 93.44 213 ARG A N 1
ATOM 1666 C CA . ARG A 1 213 ? -9.908 -5.133 15.729 1.00 93.44 213 ARG A CA 1
ATOM 1667 C C . ARG A 1 213 ? -11.016 -6.041 16.244 1.00 93.44 213 ARG A C 1
ATOM 1669 O O . ARG A 1 213 ? -11.981 -6.321 15.537 1.00 93.44 213 ARG A O 1
ATOM 1676 N N . GLN A 1 214 ? -10.877 -6.492 17.481 1.00 93.19 214 GLN A N 1
ATOM 1677 C CA . GLN A 1 214 ? -11.924 -7.193 18.214 1.00 93.19 214 GLN A CA 1
ATOM 1678 C C . GLN A 1 214 ? -12.629 -6.212 19.152 1.00 93.19 214 GLN A C 1
ATOM 1680 O O . GLN A 1 214 ? -12.019 -5.268 19.643 1.00 93.19 214 GLN A O 1
ATOM 1685 N N . PHE A 1 215 ? -13.906 -6.444 19.431 1.00 91.38 215 PHE A N 1
ATOM 1686 C CA . PHE A 1 215 ? -14.684 -5.621 20.362 1.00 91.38 215 PHE A CA 1
ATOM 1687 C C . PHE A 1 215 ? -14.884 -6.374 21.665 1.00 91.38 215 PHE A C 1
ATOM 1689 O O . PHE A 1 215 ? -15.114 -7.583 21.622 1.00 91.38 215 PHE A O 1
ATOM 1696 N N . SER A 1 216 ? -14.803 -5.696 22.806 1.00 92.06 216 SER A N 1
ATOM 1697 C CA . SER A 1 216 ? -15.179 -6.254 24.104 1.00 92.06 216 SER A CA 1
ATOM 1698 C C . SER A 1 216 ? -16.695 -6.297 24.274 1.00 92.06 216 SER A C 1
ATOM 1700 O O . SER A 1 216 ? -17.442 -5.567 23.621 1.00 92.06 216 SER A O 1
ATOM 1702 N N . ASP A 1 217 ? -17.158 -7.133 25.200 1.00 94.38 217 ASP A N 1
ATOM 1703 C CA . ASP A 1 217 ? -18.581 -7.218 25.543 1.00 94.38 217 ASP A CA 1
ATOM 1704 C C . ASP A 1 217 ? -19.113 -5.889 26.092 1.00 94.38 217 ASP A C 1
ATOM 1706 O O . ASP A 1 217 ? -20.251 -5.524 25.820 1.00 94.38 217 ASP A O 1
ATOM 1710 N N . ALA A 1 218 ? -18.272 -5.120 26.791 1.00 89.81 218 ALA A N 1
ATOM 1711 C CA . ALA A 1 218 ? -18.625 -3.791 27.282 1.00 89.81 218 ALA A CA 1
ATOM 1712 C C . ALA A 1 218 ? -18.842 -2.784 26.141 1.00 89.81 218 ALA A C 1
ATOM 1714 O O . ALA A 1 218 ? -19.772 -1.981 26.210 1.00 89.81 218 ALA A O 1
ATOM 1715 N N . ALA A 1 219 ? -18.009 -2.826 25.094 1.00 88.69 219 ALA A N 1
ATOM 1716 C CA . ALA A 1 219 ? -18.189 -1.986 23.912 1.00 88.69 219 ALA A CA 1
ATOM 1717 C C . ALA A 1 219 ? -19.481 -2.350 23.173 1.00 88.69 219 ALA A C 1
ATOM 1719 O O . ALA A 1 219 ? -20.292 -1.473 22.887 1.00 88.69 219 ALA A O 1
ATOM 1720 N N . ILE A 1 220 ? -19.707 -3.649 22.947 1.00 93.06 220 ILE A N 1
ATOM 1721 C CA . ILE A 1 220 ? -20.920 -4.157 22.293 1.00 93.06 220 ILE A CA 1
ATOM 1722 C C . ILE A 1 220 ? -22.165 -3.759 23.090 1.00 93.06 220 ILE A C 1
ATOM 1724 O O . ILE A 1 220 ? -23.109 -3.234 22.507 1.00 93.06 220 ILE A O 1
ATOM 1728 N N . GLN A 1 221 ? -22.161 -3.957 24.413 1.00 93.19 221 GLN A N 1
ATOM 1729 C CA . GLN A 1 221 ? -23.289 -3.590 25.266 1.00 93.19 221 GLN A CA 1
ATOM 1730 C C . GLN A 1 221 ? -23.564 -2.087 25.212 1.00 93.19 221 GLN A C 1
ATOM 1732 O O . GLN A 1 221 ? -24.708 -1.699 25.016 1.00 93.19 221 GLN A O 1
ATOM 1737 N N . LYS A 1 222 ? -22.528 -1.238 25.293 1.00 87.88 222 LYS A N 1
ATOM 1738 C CA . LYS A 1 222 ? -22.703 0.216 25.171 1.00 87.88 222 LYS A CA 1
ATOM 1739 C C . LYS A 1 222 ? -23.371 0.580 23.842 1.00 87.88 222 LYS A C 1
ATOM 1741 O O . LYS A 1 222 ? -24.297 1.384 23.833 1.00 87.88 222 LYS A O 1
ATOM 1746 N N . THR A 1 223 ? -22.933 -0.013 22.732 1.00 89.56 223 THR A N 1
ATOM 1747 C CA . THR A 1 223 ? -23.545 0.234 21.419 1.00 89.56 223 THR A CA 1
ATOM 1748 C C . THR A 1 223 ? -24.993 -0.257 21.371 1.00 89.56 223 THR A C 1
ATOM 1750 O O . THR A 1 223 ? -25.849 0.454 20.851 1.00 89.56 223 THR A O 1
ATOM 1753 N N . ILE A 1 224 ? -25.298 -1.425 21.947 1.00 92.38 224 ILE A N 1
ATOM 1754 C CA . ILE A 1 224 ? -26.676 -1.922 22.077 1.00 92.38 224 ILE A CA 1
ATOM 1755 C C . ILE A 1 224 ? -27.537 -0.926 22.862 1.00 92.38 224 ILE A C 1
ATOM 1757 O O . ILE A 1 224 ? -28.614 -0.560 22.392 1.00 92.38 224 ILE A O 1
ATOM 1761 N N . ASP A 1 225 ? -27.062 -0.444 24.011 1.00 89.94 225 ASP A N 1
ATOM 1762 C CA . ASP A 1 225 ? -27.789 0.503 24.864 1.00 89.94 225 ASP A CA 1
ATOM 1763 C C . ASP A 1 225 ? -28.059 1.823 24.118 1.00 89.94 225 ASP A C 1
ATOM 1765 O O . ASP A 1 225 ? -29.169 2.359 24.145 1.00 89.94 225 ASP A O 1
ATOM 1769 N N . THR A 1 226 ? -27.066 2.328 23.377 1.00 85.50 226 THR A N 1
ATOM 1770 C CA . THR A 1 226 ? -27.220 3.522 22.537 1.00 85.50 226 THR A CA 1
ATOM 1771 C C . THR A 1 226 ? -28.263 3.303 21.443 1.00 85.50 226 THR A C 1
ATOM 1773 O O . THR A 1 226 ? -29.171 4.116 21.289 1.00 85.50 226 THR A O 1
ATOM 1776 N N . LEU A 1 227 ? -28.179 2.201 20.699 1.00 88.00 227 LEU A N 1
ATOM 1777 C CA . LEU A 1 227 ? -29.091 1.936 19.586 1.00 88.00 227 LEU A CA 1
ATOM 1778 C C . LEU A 1 227 ? -30.522 1.665 20.049 1.00 88.00 227 LEU A C 1
ATOM 1780 O O . LEU A 1 227 ? -31.455 2.151 19.420 1.00 88.00 227 LEU A O 1
ATOM 1784 N N . THR A 1 228 ? -30.703 0.955 21.162 1.00 89.81 228 THR A N 1
ATOM 1785 C CA . THR A 1 228 ? -32.029 0.690 21.753 1.00 89.81 228 THR A CA 1
ATOM 1786 C C . THR A 1 228 ? -32.663 1.930 22.386 1.00 89.81 228 THR A C 1
ATOM 1788 O O . THR A 1 228 ? -33.878 1.975 22.551 1.00 89.81 228 THR A O 1
ATOM 1791 N N . THR A 1 229 ? -31.872 2.964 22.692 1.00 86.50 229 THR A N 1
ATOM 1792 C CA . THR A 1 229 ? -32.392 4.287 23.081 1.00 86.50 229 THR A CA 1
ATOM 1793 C C . THR A 1 229 ? -32.920 5.071 21.875 1.00 86.50 229 THR A C 1
ATOM 1795 O O . THR A 1 229 ? -33.856 5.858 22.004 1.00 86.50 229 THR A O 1
ATOM 1798 N N . ILE A 1 230 ? -32.306 4.888 20.704 1.00 82.31 230 ILE A N 1
ATOM 1799 C CA . ILE A 1 230 ? -32.616 5.654 19.487 1.00 82.31 230 ILE A CA 1
ATOM 1800 C C . ILE A 1 230 ? -33.745 4.999 18.697 1.00 82.31 230 ILE A C 1
ATOM 1802 O O . ILE A 1 230 ? -34.615 5.685 18.166 1.00 82.31 230 ILE A O 1
ATOM 1806 N N . TYR A 1 231 ? -33.722 3.674 18.609 1.00 84.94 231 TYR A N 1
ATOM 1807 C CA . TYR A 1 231 ? -34.634 2.905 17.785 1.00 84.94 231 TYR A CA 1
ATOM 1808 C C . TYR A 1 231 ? -35.498 1.978 18.629 1.00 84.94 231 TYR A C 1
ATOM 1810 O O . TYR A 1 231 ? -35.022 1.311 19.548 1.00 84.94 231 TYR A O 1
ATOM 1818 N N . SER A 1 232 ? -36.770 1.880 18.250 1.00 84.06 232 SER A N 1
ATOM 1819 C CA . SER A 1 232 ? -37.689 0.899 18.824 1.00 84.06 232 SER A CA 1
ATOM 1820 C C . SER A 1 232 ? -37.537 -0.449 18.120 1.00 84.06 232 SER A C 1
ATOM 1822 O O . SER A 1 232 ? -37.247 -0.521 16.925 1.00 84.06 232 SER A O 1
ATOM 1824 N N . SER A 1 233 ? -37.727 -1.540 18.855 1.00 84.69 233 SER A N 1
ATOM 1825 C CA . SER A 1 233 ? -37.826 -2.886 18.293 1.00 84.69 233 SER A CA 1
ATOM 1826 C C . SER A 1 233 ? -38.838 -3.690 19.096 1.00 84.69 233 SER A C 1
ATOM 1828 O O . SER A 1 233 ? -38.878 -3.611 20.320 1.00 84.69 233 SER A O 1
ATOM 1830 N N . ASN A 1 234 ? -39.612 -4.531 18.416 1.00 84.44 234 ASN A N 1
ATOM 1831 C CA . ASN A 1 234 ? -40.488 -5.503 19.077 1.00 84.44 234 ASN A CA 1
ATOM 1832 C C . ASN A 1 234 ? -39.718 -6.742 19.574 1.00 84.44 234 ASN A C 1
ATOM 1834 O O . ASN A 1 234 ? -40.307 -7.644 20.163 1.00 84.44 234 ASN A O 1
ATOM 1838 N N . GLN A 1 235 ? -38.405 -6.803 19.322 1.00 86.50 235 GLN A N 1
ATOM 1839 C CA . GLN A 1 235 ? -37.523 -7.931 19.635 1.00 86.50 235 GLN A CA 1
ATOM 1840 C C . GLN A 1 235 ? -36.341 -7.517 20.526 1.00 86.50 235 GLN A C 1
ATOM 1842 O O . GLN A 1 235 ? -35.283 -8.143 20.496 1.00 86.50 235 GLN A O 1
ATOM 1847 N N . THR A 1 236 ? -36.489 -6.460 21.331 1.00 85.75 236 THR A N 1
ATOM 1848 C CA . THR A 1 236 ? -35.404 -5.903 22.163 1.00 85.75 236 THR A CA 1
ATOM 1849 C C . THR A 1 236 ? -34.768 -6.936 23.095 1.00 85.75 236 THR A C 1
ATOM 1851 O O . THR A 1 236 ? -33.568 -6.895 23.338 1.00 85.75 236 THR A O 1
ATOM 1854 N N . ASN A 1 237 ? -35.539 -7.921 23.563 1.00 89.38 237 ASN A N 1
ATOM 1855 C CA . ASN A 1 237 ? -35.049 -9.033 24.382 1.00 89.38 237 ASN A CA 1
ATOM 1856 C C . ASN A 1 237 ? -34.043 -9.946 23.655 1.00 89.38 237 ASN A C 1
ATOM 1858 O O . ASN A 1 237 ? -33.275 -10.645 24.313 1.00 89.38 237 ASN A O 1
ATOM 1862 N N . LEU A 1 238 ? -34.049 -9.966 22.319 1.00 92.31 238 LEU A N 1
ATOM 1863 C CA . LEU A 1 238 ? -33.086 -10.717 21.517 1.00 92.31 238 LEU A CA 1
ATOM 1864 C C . LEU A 1 238 ? -31.781 -9.944 21.307 1.00 92.31 238 LEU A C 1
ATOM 1866 O O . LEU A 1 238 ? -30.758 -10.576 21.055 1.00 92.31 238 LEU A O 1
ATOM 1870 N N . ILE A 1 239 ? -31.788 -8.615 21.438 1.00 93.88 239 ILE A N 1
ATOM 1871 C CA . ILE A 1 239 ? -30.633 -7.744 21.187 1.00 93.88 239 ILE A CA 1
ATOM 1872 C C . ILE A 1 239 ? -29.692 -7.782 22.398 1.00 93.88 239 ILE A C 1
ATOM 1874 O O . ILE A 1 239 ? -29.689 -6.899 23.250 1.00 93.88 239 ILE A O 1
ATOM 1878 N N . THR A 1 240 ? -28.896 -8.846 22.489 1.00 95.81 240 THR A N 1
ATOM 1879 C CA . THR A 1 240 ? -27.934 -9.073 23.575 1.00 95.81 240 THR A CA 1
ATOM 1880 C C . THR A 1 240 ? -26.531 -9.308 23.028 1.00 95.81 240 THR A C 1
ATOM 1882 O O . THR A 1 240 ? -26.354 -9.713 21.875 1.00 95.81 240 THR A O 1
ATOM 1885 N N . VAL A 1 241 ? -25.517 -9.100 23.873 1.00 96.25 241 VAL A N 1
ATOM 1886 C CA . VAL A 1 241 ? -24.115 -9.370 23.519 1.00 96.25 241 VAL A CA 1
ATOM 1887 C C . VAL A 1 241 ? -23.917 -10.826 23.083 1.00 96.25 241 VAL A C 1
ATOM 1889 O O . VAL A 1 241 ? -23.267 -11.076 22.072 1.00 96.25 241 VAL A O 1
ATOM 1892 N N . ASP A 1 242 ? -24.507 -11.789 23.795 1.00 96.75 242 ASP A N 1
ATOM 1893 C CA . ASP A 1 242 ? -24.371 -13.219 23.486 1.00 96.75 242 ASP A CA 1
ATOM 1894 C C . ASP A 1 242 ? -24.958 -13.570 22.108 1.00 96.75 242 ASP A C 1
ATOM 1896 O O . ASP A 1 242 ? -24.306 -14.231 21.296 1.00 96.75 242 ASP A O 1
ATOM 1900 N N . ASN A 1 243 ? -26.147 -13.050 21.789 1.00 96.00 243 ASN A N 1
ATOM 1901 C CA . ASN A 1 243 ? -26.755 -13.258 20.475 1.00 96.00 243 ASN A CA 1
ATOM 1902 C C . ASN A 1 243 ? -25.958 -12.580 19.356 1.00 96.00 243 ASN A C 1
ATOM 1904 O O . ASN A 1 243 ? -25.823 -13.159 18.278 1.00 96.00 243 ASN A O 1
ATOM 1908 N N . PHE A 1 244 ? -25.373 -11.404 19.604 1.00 94.88 244 PHE A N 1
ATOM 1909 C CA . PHE A 1 244 ? -24.467 -10.769 18.646 1.00 94.88 244 PHE A CA 1
ATOM 1910 C C . PHE A 1 244 ? -23.226 -11.635 18.381 1.00 94.88 244 PHE A C 1
ATOM 1912 O O . PHE A 1 244 ? -22.895 -11.899 17.227 1.00 94.88 244 PHE A O 1
ATOM 1919 N N . ARG A 1 245 ? -22.575 -12.160 19.429 1.00 94.06 245 ARG A N 1
ATOM 1920 C CA . ARG A 1 245 ? -21.398 -13.043 19.302 1.00 94.06 245 ARG A CA 1
ATOM 1921 C C . ARG A 1 245 ? -21.689 -14.323 18.527 1.00 94.06 245 ARG A C 1
ATOM 1923 O O . ARG A 1 245 ? -20.824 -14.804 17.800 1.00 94.06 245 ARG A O 1
ATOM 1930 N N . LYS A 1 246 ? -22.897 -14.863 18.679 1.00 95.06 246 LYS A N 1
ATOM 1931 C CA . LYS A 1 246 ? -23.367 -16.058 17.965 1.00 95.06 246 LYS A CA 1
ATOM 1932 C C . LYS A 1 246 ? -23.838 -15.767 16.537 1.00 95.06 246 LYS A C 1
ATOM 1934 O O . LYS A 1 246 ? -24.199 -16.703 15.831 1.00 95.06 246 LYS A O 1
ATOM 1939 N N . GLY A 1 247 ? -23.863 -14.500 16.113 1.00 93.31 247 GLY A N 1
ATOM 1940 C CA . GLY A 1 247 ? -24.394 -14.091 14.812 1.00 93.31 247 GLY A CA 1
ATOM 1941 C C . GLY A 1 247 ? -25.915 -14.237 14.696 1.00 93.31 247 GLY A C 1
ATOM 1942 O O . GLY A 1 247 ? -26.440 -14.273 13.592 1.00 93.31 247 GLY A O 1
ATOM 1943 N N . ALA A 1 248 ? -26.639 -14.319 15.816 1.00 93.69 248 ALA A N 1
ATOM 1944 C CA . ALA A 1 248 ? -28.078 -14.589 15.859 1.00 93.69 248 ALA A CA 1
ATOM 1945 C C . ALA A 1 248 ? -28.958 -13.346 15.606 1.00 93.69 248 ALA A C 1
ATOM 1947 O O . ALA A 1 248 ? -30.182 -13.439 15.650 1.00 93.69 248 ALA A O 1
ATOM 1948 N N . LEU A 1 249 ? -28.357 -12.177 15.349 1.00 92.88 249 LEU A N 1
ATOM 1949 C CA . LEU A 1 249 ? -29.075 -10.911 15.144 1.00 92.88 249 LEU A CA 1
ATOM 1950 C C . LEU A 1 249 ? -29.369 -10.587 13.669 1.00 92.88 249 LEU A C 1
ATOM 1952 O O . LEU A 1 249 ? -29.890 -9.515 13.380 1.00 92.88 249 LEU A O 1
ATOM 1956 N N . HIS A 1 250 ? -29.071 -11.501 12.740 1.00 90.94 250 HIS A N 1
ATOM 1957 C CA . HIS A 1 250 ? -29.255 -11.297 11.295 1.00 90.94 250 HIS A CA 1
ATOM 1958 C C . HIS A 1 250 ? -30.732 -11.249 10.843 1.00 90.94 250 HIS A C 1
ATOM 1960 O O . HIS A 1 250 ? -31.019 -11.010 9.674 1.00 90.94 250 HIS A O 1
ATOM 1966 N N . SER A 1 251 ? -31.672 -11.564 11.736 1.00 89.06 251 SER A N 1
ATOM 1967 C CA . SER A 1 251 ? -33.122 -11.524 11.496 1.00 89.06 251 SER A CA 1
ATOM 1968 C C . SER A 1 251 ? -33.854 -10.644 12.509 1.00 89.06 251 SER A C 1
ATOM 1970 O O . SER A 1 251 ? -35.066 -10.773 12.678 1.00 89.06 251 SER A O 1
ATOM 1972 N N . VAL A 1 252 ? -33.109 -9.816 13.241 1.00 91.25 252 VAL A N 1
ATOM 1973 C CA . VAL A 1 252 ? -33.645 -8.856 14.204 1.00 91.25 252 VAL A CA 1
ATOM 1974 C C . VAL A 1 252 ? -33.534 -7.476 13.577 1.00 91.25 252 VAL A C 1
ATOM 1976 O O . VAL A 1 252 ? -32.507 -7.149 12.984 1.00 91.25 252 VAL A O 1
ATOM 1979 N N . PHE A 1 253 ? -34.581 -6.663 13.713 1.00 90.00 253 PHE A N 1
ATOM 1980 C CA . PHE A 1 253 ? -34.688 -5.370 13.039 1.00 90.00 253 PHE A CA 1
ATOM 1981 C C . PHE A 1 253 ? -35.083 -4.272 14.027 1.00 90.00 253 PHE A C 1
ATOM 1983 O O . PHE A 1 253 ? -35.825 -4.505 14.989 1.00 90.00 253 PHE A O 1
ATOM 1990 N N . PHE A 1 254 ? -34.595 -3.066 13.758 1.00 87.56 254 PHE A N 1
ATOM 1991 C CA . PHE A 1 254 ? -35.071 -1.838 14.379 1.00 87.56 254 PHE A CA 1
ATOM 1992 C C . PHE A 1 254 ? -36.124 -1.186 13.482 1.00 87.56 254 PHE A C 1
ATOM 1994 O O . PHE A 1 254 ? -35.951 -1.118 12.264 1.00 87.56 254 PHE A O 1
ATOM 2001 N N . GLU A 1 255 ? -37.202 -0.692 14.083 1.00 83.56 255 GLU A N 1
ATOM 2002 C CA . GLU A 1 255 ? -38.208 0.100 13.380 1.00 83.56 255 GLU A CA 1
ATOM 2003 C C . GLU A 1 255 ? -37.586 1.416 12.897 1.00 83.56 255 GLU A C 1
ATOM 2005 O O . GLU A 1 255 ? -36.740 2.004 13.572 1.00 83.56 255 GLU A O 1
ATOM 2010 N N . GLU A 1 256 ? -37.976 1.860 11.697 1.00 76.88 256 GLU A N 1
ATOM 2011 C CA . GLU A 1 256 ? -37.474 3.096 11.071 1.00 76.88 256 GLU A CA 1
ATOM 2012 C C . GLU A 1 256 ? -35.940 3.146 10.884 1.00 76.88 256 GLU A C 1
ATOM 2014 O O . GLU A 1 256 ? -35.358 4.211 10.652 1.00 76.88 256 GLU A O 1
ATOM 2019 N N . CYS A 1 257 ? -35.264 1.994 10.949 1.00 75.75 257 CYS A N 1
ATOM 2020 C CA . CYS A 1 257 ? -33.844 1.864 10.655 1.00 75.75 257 CYS A CA 1
ATOM 2021 C C . CYS A 1 257 ? -33.634 1.416 9.203 1.00 75.75 257 CYS A C 1
ATOM 2023 O O . CYS A 1 257 ? -34.319 0.530 8.704 1.00 75.75 257 CYS A O 1
ATOM 2025 N N . GLN A 1 258 ? -32.665 2.022 8.513 1.00 74.25 258 GLN A N 1
ATOM 2026 C CA . GLN A 1 258 ? -32.357 1.697 7.112 1.00 74.25 258 GLN A CA 1
ATOM 2027 C C . GLN A 1 258 ? -31.411 0.501 6.946 1.00 74.25 258 GLN A C 1
ATOM 2029 O O . GLN A 1 258 ? -31.089 0.134 5.819 1.00 74.25 258 GLN A O 1
ATOM 2034 N N . PHE A 1 259 ? -30.910 -0.062 8.045 1.00 77.00 259 PHE A N 1
ATOM 2035 C CA . PHE A 1 259 ? -30.049 -1.237 7.997 1.00 77.00 259 PHE A CA 1
ATOM 2036 C C . PHE A 1 259 ? -30.891 -2.501 7.876 1.00 77.00 259 PHE A C 1
ATOM 2038 O O . PHE A 1 259 ? -31.920 -2.622 8.538 1.00 77.00 259 PHE A O 1
ATOM 2045 N N . ASP A 1 260 ? -30.410 -3.450 7.069 1.00 81.38 260 ASP A N 1
ATOM 2046 C CA . ASP A 1 260 ? -31.127 -4.705 6.831 1.00 81.38 260 ASP A CA 1
ATOM 2047 C C . ASP A 1 260 ? -31.317 -5.519 8.107 1.00 81.38 260 ASP A C 1
ATOM 2049 O O . ASP A 1 260 ? -32.266 -6.269 8.173 1.00 81.38 260 ASP A O 1
ATOM 2053 N N . ASP A 1 261 ? -30.428 -5.421 9.096 1.00 89.00 261 ASP A N 1
ATOM 2054 C CA . ASP A 1 261 ? -30.556 -6.132 10.366 1.00 89.00 261 ASP A CA 1
ATOM 2055 C C . ASP A 1 261 ? -29.700 -5.468 11.462 1.00 89.00 261 ASP A C 1
ATOM 2057 O O . ASP A 1 261 ? -28.788 -4.673 11.193 1.00 89.00 261 ASP A O 1
ATOM 2061 N N . VAL A 1 262 ? -29.998 -5.796 12.722 1.00 90.38 262 VAL A N 1
ATOM 2062 C CA . VAL A 1 262 ? -29.292 -5.269 13.900 1.00 90.38 262 VAL A CA 1
ATOM 2063 C C . VAL A 1 262 ? -27.820 -5.694 13.916 1.00 90.38 262 VAL A C 1
ATOM 2065 O O . VAL A 1 262 ? -26.976 -4.932 14.388 1.00 90.38 262 VAL A O 1
ATOM 2068 N N . SER A 1 263 ? -27.476 -6.868 13.373 1.00 91.44 263 SER A N 1
ATOM 2069 C CA . SER A 1 263 ? -26.087 -7.339 13.322 1.00 91.44 263 SER A CA 1
ATOM 2070 C C . SER A 1 263 ? -25.218 -6.419 12.464 1.00 91.44 263 SER A C 1
ATOM 2072 O O . SER A 1 263 ? -24.154 -5.982 12.908 1.00 91.44 263 SER A O 1
ATOM 2074 N N . LYS A 1 264 ? -25.669 -6.080 11.251 1.00 88.62 264 LYS A N 1
ATOM 2075 C CA . LYS A 1 264 ? -24.967 -5.165 10.337 1.00 88.62 264 LYS A CA 1
ATOM 2076 C C . LYS A 1 264 ? -24.827 -3.773 10.934 1.00 88.62 264 LYS A C 1
ATOM 2078 O O . LYS A 1 264 ? -23.758 -3.171 10.831 1.00 88.62 264 LYS A O 1
ATOM 2083 N N . LEU A 1 265 ? -25.884 -3.277 11.575 1.00 88.94 265 LEU A N 1
ATOM 2084 C CA . LEU A 1 265 ? -25.864 -1.980 12.242 1.00 88.94 265 LEU A CA 1
ATOM 2085 C C . LEU A 1 265 ? -24.825 -1.943 13.372 1.00 88.94 265 LEU A C 1
ATOM 2087 O O . LEU A 1 265 ? -24.006 -1.028 13.408 1.00 88.94 265 LEU A O 1
ATOM 2091 N N . LEU A 1 266 ? -24.813 -2.955 14.247 1.00 90.62 266 LEU A N 1
ATOM 2092 C CA . LEU A 1 266 ? -23.830 -3.065 15.329 1.00 90.62 266 LEU A CA 1
ATOM 2093 C C . LEU A 1 266 ? -22.399 -3.132 14.791 1.00 90.62 266 LEU A C 1
ATOM 2095 O O . LEU A 1 266 ? -21.528 -2.433 15.301 1.00 90.62 266 LEU A O 1
ATOM 2099 N N . HIS A 1 267 ? -22.147 -3.924 13.744 1.00 89.12 267 HIS A N 1
ATOM 2100 C CA . HIS A 1 267 ? -20.826 -3.979 13.112 1.00 89.12 267 HIS A CA 1
ATOM 2101 C C . HIS A 1 267 ? -20.386 -2.622 12.554 1.00 89.12 267 HIS A C 1
ATOM 2103 O O . HIS A 1 267 ? -19.235 -2.234 12.752 1.00 89.12 267 HIS A O 1
ATOM 2109 N N . CYS A 1 268 ? -21.294 -1.902 11.892 1.00 85.19 268 CYS A N 1
ATOM 2110 C CA . CYS A 1 268 ? -21.025 -0.573 11.353 1.00 85.19 268 CYS A CA 1
ATOM 2111 C C . CYS A 1 268 ? -20.638 0.406 12.473 1.00 85.19 268 CYS A C 1
ATOM 2113 O O . CYS A 1 268 ? -19.553 0.983 12.441 1.00 85.19 268 CYS A O 1
ATOM 2115 N N . GLU A 1 269 ? -21.460 0.510 13.517 1.00 84.00 269 GLU A N 1
ATOM 2116 C CA . GLU A 1 269 ? -21.216 1.411 14.652 1.00 84.00 269 GLU A CA 1
ATOM 2117 C C . GLU A 1 269 ? -19.907 1.096 15.386 1.00 84.00 269 GLU A C 1
ATOM 2119 O O . GLU A 1 269 ? -19.076 1.975 15.622 1.00 84.00 269 GLU A O 1
ATOM 2124 N N . LEU A 1 270 ? -19.676 -0.183 15.691 1.00 87.00 270 LEU A N 1
ATOM 2125 C CA . LEU A 1 270 ? -18.456 -0.628 16.361 1.00 87.00 270 LEU A CA 1
ATOM 2126 C C . LEU A 1 270 ? -17.202 -0.347 15.520 1.00 87.00 270 LEU A C 1
ATOM 2128 O O . LEU A 1 270 ? -16.148 -0.037 16.077 1.00 87.00 270 LEU A O 1
ATOM 2132 N N . SER A 1 271 ? -17.298 -0.427 14.188 1.00 80.44 271 SER A N 1
ATOM 2133 C CA . SER A 1 271 ? -16.164 -0.150 13.299 1.00 80.44 271 SER A CA 1
ATOM 2134 C C . SER A 1 271 ? -15.755 1.326 13.292 1.00 80.44 271 SER A C 1
ATOM 2136 O O . SER A 1 271 ? -14.560 1.618 13.304 1.00 80.44 271 SER A O 1
ATOM 2138 N N . ILE A 1 272 ? -16.728 2.239 13.360 1.00 71.69 272 ILE A N 1
ATOM 2139 C CA . ILE A 1 272 ? -16.511 3.685 13.210 1.00 71.69 272 ILE A CA 1
ATOM 2140 C C . ILE A 1 272 ? -16.079 4.333 14.530 1.00 71.69 272 ILE A C 1
ATOM 2142 O O . ILE A 1 272 ? -15.295 5.283 14.529 1.00 71.69 272 ILE A O 1
ATOM 2146 N N . ILE A 1 273 ? -16.579 3.835 15.664 1.00 69.31 273 ILE A N 1
ATOM 2147 C CA . ILE A 1 273 ? -16.385 4.491 16.958 1.00 69.31 273 ILE A CA 1
ATOM 2148 C C . ILE A 1 273 ? -15.134 3.929 17.668 1.00 69.31 273 ILE A C 1
ATOM 2150 O O . ILE A 1 273 ? -15.037 2.718 17.929 1.00 69.31 273 ILE A O 1
ATOM 2154 N N . PRO A 1 274 ? -14.146 4.777 18.023 1.00 66.88 274 PRO A N 1
ATOM 2155 C CA . PRO A 1 274 ? -13.069 4.361 18.911 1.00 66.88 274 PRO A CA 1
ATOM 2156 C C . PRO A 1 274 ? -13.625 4.100 20.320 1.00 66.88 274 PRO A C 1
ATOM 2158 O O . PRO A 1 274 ? -14.463 4.844 20.821 1.00 66.88 274 PRO A O 1
ATOM 2161 N N . PHE A 1 275 ? -13.156 3.044 20.987 1.00 70.06 275 PHE A N 1
ATOM 2162 C CA . PHE A 1 275 ? -13.633 2.682 22.328 1.00 70.06 275 PHE A CA 1
ATOM 2163 C C . PHE A 1 275 ? -12.462 2.568 23.298 1.00 70.06 275 PHE A C 1
ATOM 2165 O O . PHE A 1 275 ? -11.750 1.571 23.318 1.00 70.06 275 PHE A O 1
ATOM 2172 N N . PHE A 1 276 ? -12.243 3.581 24.130 1.00 62.78 276 PHE A N 1
ATOM 2173 C CA . PHE A 1 276 ? -11.168 3.559 25.121 1.00 62.78 276 PHE A CA 1
ATOM 2174 C C . PHE A 1 276 ? -11.713 3.198 26.506 1.00 62.78 276 PHE A C 1
ATOM 2176 O O . PHE A 1 276 ? -12.615 3.852 27.033 1.00 62.78 276 PHE A O 1
ATOM 2183 N N . GLN A 1 277 ? -11.154 2.154 27.125 1.00 56.88 277 GLN A N 1
ATOM 2184 C CA . GLN A 1 277 ? -11.506 1.778 28.495 1.00 56.88 277 GLN A CA 1
ATOM 2185 C C . GLN A 1 277 ? -11.036 2.864 29.485 1.00 56.88 277 GLN A C 1
ATOM 2187 O O . GLN A 1 277 ? -10.002 3.500 29.294 1.00 56.88 277 GLN A O 1
ATOM 2192 N N . LYS A 1 278 ? -11.791 3.094 30.571 1.00 50.03 278 LYS A N 1
ATOM 2193 C CA . LYS A 1 278 ? -11.616 4.244 31.492 1.00 50.03 278 LYS A CA 1
ATOM 2194 C C . LYS A 1 278 ? -10.192 4.437 32.048 1.00 50.03 278 LYS A C 1
ATOM 2196 O O . LYS A 1 278 ? -9.837 5.557 32.403 1.00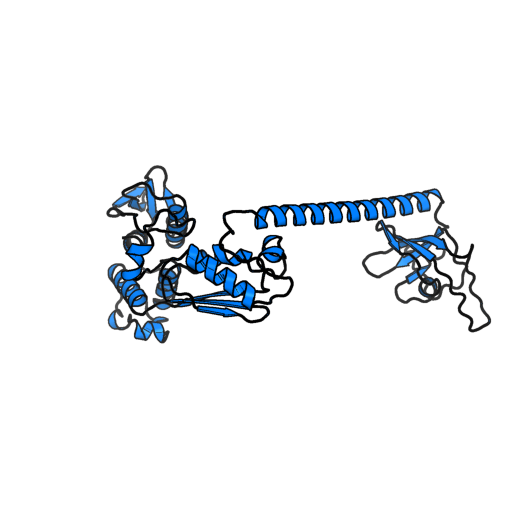 50.03 278 LYS A O 1
ATOM 2201 N N . THR A 1 279 ? -9.375 3.389 32.126 1.00 44.28 279 THR A N 1
ATOM 2202 C CA . THR A 1 279 ? -7.994 3.441 32.635 1.00 44.28 279 THR A CA 1
ATOM 2203 C C . THR A 1 279 ? -6.987 4.048 31.654 1.00 44.28 279 THR A C 1
ATOM 2205 O O . THR A 1 279 ? -5.959 4.551 32.100 1.00 44.28 279 THR A O 1
ATOM 2208 N N . THR A 1 280 ? -7.270 4.082 30.346 1.00 47.53 280 THR A N 1
ATOM 2209 C CA . THR A 1 280 ? -6.355 4.661 29.344 1.00 47.53 280 THR A CA 1
ATOM 2210 C C . THR A 1 280 ? -6.552 6.165 29.145 1.00 47.53 280 THR A C 1
ATOM 2212 O O . THR A 1 280 ? -5.612 6.846 28.745 1.00 47.53 280 THR A O 1
ATOM 2215 N N . LYS A 1 281 ? -7.720 6.721 29.509 1.00 42.00 281 LYS A N 1
ATOM 2216 C CA . LYS A 1 281 ? -8.056 8.155 29.349 1.00 42.00 281 LYS A CA 1
ATOM 2217 C C . LYS A 1 281 ? -7.037 9.123 29.961 1.00 42.00 281 LYS A C 1
ATOM 2219 O O . LYS A 1 281 ? -6.822 10.202 29.429 1.00 42.00 281 LYS A O 1
ATOM 2224 N N . LYS A 1 282 ? -6.395 8.757 31.076 1.00 44.16 282 LYS A N 1
ATOM 2225 C CA . LYS A 1 282 ? -5.457 9.650 31.781 1.00 44.16 282 LYS A CA 1
ATOM 2226 C C . LYS A 1 282 ? -4.094 9.778 31.080 1.00 44.16 282 LYS A C 1
ATOM 2228 O O . LYS A 1 282 ? -3.387 10.743 31.337 1.00 44.16 282 LYS A O 1
ATOM 2233 N N . LEU A 1 283 ? -3.729 8.814 30.227 1.00 44.44 283 LEU A N 1
ATOM 2234 C CA . LEU A 1 283 ? -2.412 8.734 29.580 1.00 44.44 283 LEU A CA 1
ATOM 2235 C C . LEU A 1 283 ? -2.376 9.422 28.201 1.00 44.44 283 LEU A C 1
ATOM 2237 O O . LEU A 1 283 ? -1.312 9.854 27.773 1.00 44.44 283 LEU A O 1
ATOM 2241 N N . TYR A 1 284 ? -3.530 9.550 27.534 1.00 41.41 284 TYR A N 1
ATOM 2242 C CA . TYR A 1 284 ? -3.666 10.176 26.209 1.00 41.41 284 TYR A CA 1
ATOM 2243 C C . TYR A 1 284 ? -3.687 11.712 26.228 1.00 41.41 284 TYR A C 1
ATOM 2245 O O . TYR A 1 284 ? -3.473 12.331 25.196 1.00 41.41 284 TYR A O 1
ATOM 2253 N N . ASN A 1 285 ? -3.875 12.347 27.388 1.00 42.09 285 ASN A N 1
ATOM 2254 C CA . ASN A 1 285 ? -3.928 13.811 27.508 1.00 42.09 285 ASN A CA 1
ATOM 2255 C C . ASN A 1 285 ? -2.531 14.478 27.566 1.00 42.09 285 ASN A C 1
ATOM 2257 O O . ASN A 1 285 ? -2.389 15.560 28.132 1.00 42.09 285 ASN A O 1
ATOM 2261 N N . SER A 1 286 ? -1.485 13.824 27.045 1.00 38.50 286 SER A N 1
ATOM 2262 C CA . SER A 1 286 ? -0.109 14.340 27.040 1.00 38.50 286 SER A CA 1
ATOM 2263 C C . SER A 1 286 ? 0.214 15.027 25.701 1.00 38.50 286 SER A C 1
ATOM 2265 O O . SER A 1 286 ? -0.048 14.431 24.652 1.00 38.50 286 SER A O 1
ATOM 2267 N N . PRO A 1 287 ? 0.794 16.246 25.709 1.00 40.28 287 PRO A N 1
ATOM 2268 C CA . PRO A 1 287 ? 1.011 17.062 24.508 1.00 40.28 287 PRO A CA 1
ATOM 2269 C C . PRO A 1 287 ? 1.986 16.471 23.472 1.00 40.28 287 PRO A C 1
ATOM 2271 O O . PRO A 1 287 ? 2.014 16.953 22.346 1.00 40.28 287 PRO A O 1
ATOM 2274 N N . ASP A 1 288 ? 2.724 15.405 23.801 1.00 38.91 288 ASP A N 1
ATOM 2275 C CA . ASP A 1 288 ? 3.713 14.775 22.907 1.00 38.91 288 ASP A CA 1
ATOM 2276 C C . ASP A 1 288 ? 3.119 13.719 21.944 1.00 38.91 288 ASP A C 1
ATOM 2278 O O . ASP A 1 288 ? 3.846 13.041 21.211 1.00 38.91 288 ASP A O 1
ATOM 2282 N N . THR A 1 289 ? 1.792 13.545 21.921 1.00 43.84 289 THR A N 1
ATOM 2283 C CA . THR A 1 289 ? 1.116 12.588 21.028 1.00 43.84 289 THR A CA 1
ATOM 2284 C C . THR A 1 289 ? 0.816 13.204 19.661 1.00 43.84 289 THR A C 1
ATOM 2286 O O . THR A 1 289 ? -0.272 13.705 19.382 1.00 43.84 289 THR A O 1
ATOM 2289 N N . HIS A 1 290 ? 1.797 13.150 18.760 1.00 37.06 290 HIS A N 1
ATOM 2290 C CA . HIS A 1 290 ? 1.574 13.458 17.351 1.00 37.06 290 HIS A CA 1
ATOM 2291 C C . HIS A 1 290 ? 0.789 12.325 16.664 1.00 37.06 290 HIS A C 1
ATOM 2293 O O . HIS A 1 290 ? 1.251 11.193 16.605 1.00 37.06 290 HIS A O 1
ATOM 2299 N N . ALA A 1 291 ? -0.369 12.687 16.103 1.00 38.81 291 ALA A N 1
ATOM 2300 C CA . ALA A 1 291 ? -1.108 11.972 15.057 1.00 38.81 291 ALA A CA 1
ATOM 2301 C C . ALA A 1 291 ? -1.814 10.642 15.416 1.00 38.81 291 ALA A C 1
ATOM 2303 O O . ALA A 1 291 ? -1.582 9.623 14.779 1.00 38.81 291 ALA A O 1
ATOM 2304 N N . ALA A 1 292 ? -2.816 10.680 16.304 1.00 35.31 292 ALA A N 1
ATOM 2305 C CA . ALA A 1 292 ? -4.008 9.834 16.149 1.00 35.31 292 ALA A CA 1
ATOM 2306 C C . ALA A 1 292 ? -5.222 10.399 16.911 1.00 35.31 292 ALA A C 1
ATOM 2308 O O . ALA A 1 292 ? -5.216 10.504 18.130 1.00 35.31 292 ALA A O 1
ATOM 2309 N N . VAL A 1 293 ? -6.249 10.769 16.139 1.00 41.16 293 VAL A N 1
ATOM 2310 C CA . VAL A 1 293 ? -7.677 10.963 16.467 1.00 41.16 293 VAL A CA 1
ATOM 2311 C C . VAL A 1 293 ? -8.048 10.870 17.961 1.00 41.16 293 VAL A C 1
ATOM 2313 O O . VAL A 1 293 ? -8.418 9.809 18.459 1.00 41.16 293 VAL A O 1
ATOM 2316 N N . LEU A 1 294 ? -8.045 12.010 18.652 1.00 39.41 294 LEU A N 1
ATOM 2317 C CA . LEU A 1 294 ? -8.776 12.194 19.908 1.00 39.41 294 LEU A CA 1
ATOM 2318 C C . LEU A 1 294 ? -10.040 13.007 19.599 1.00 39.41 294 LEU A C 1
ATOM 2320 O O . LEU A 1 294 ? -9.987 14.214 19.373 1.00 39.41 294 LEU A O 1
ATOM 2324 N N . ILE A 1 295 ? -11.189 12.327 19.568 1.00 42.22 295 ILE A N 1
ATOM 2325 C CA . ILE A 1 295 ? -12.527 12.954 19.558 1.00 42.22 295 ILE A CA 1
ATOM 2326 C C . ILE A 1 295 ? -12.926 13.391 20.992 1.00 42.22 295 ILE A C 1
ATOM 2328 O O . ILE A 1 295 ? -13.946 14.033 21.212 1.00 42.22 295 ILE A O 1
ATOM 2332 N N . ASP A 1 296 ? -12.074 13.119 21.983 1.00 39.25 296 ASP A N 1
ATOM 2333 C CA . ASP A 1 296 ? -12.408 13.074 23.413 1.00 39.25 296 ASP A CA 1
ATOM 2334 C C . ASP A 1 296 ? -12.654 14.427 24.117 1.00 39.25 296 ASP A C 1
ATOM 2336 O O . ASP A 1 296 ? -12.794 14.459 25.340 1.00 39.25 296 ASP A O 1
ATOM 2340 N N . SER A 1 297 ? -12.767 15.543 23.391 1.00 38.97 297 SER A N 1
ATOM 2341 C CA . SER A 1 297 ? -13.162 16.835 23.978 1.00 38.97 297 SER A CA 1
ATOM 2342 C C . SER A 1 297 ? -14.251 17.577 23.206 1.00 38.97 297 SER A C 1
ATOM 2344 O O . SER A 1 297 ? -14.409 18.785 23.387 1.00 38.97 297 SER A O 1
ATOM 2346 N N . ILE A 1 298 ? -15.007 16.892 22.347 1.00 46.44 298 ILE A N 1
ATOM 2347 C CA . ILE A 1 298 ? -16.129 17.520 21.649 1.00 46.44 298 ILE A CA 1
ATOM 2348 C C . ILE A 1 298 ? -17.377 17.378 22.507 1.00 46.44 298 ILE A C 1
ATOM 2350 O O . ILE A 1 298 ? -18.094 16.391 22.432 1.00 46.44 298 ILE A O 1
ATOM 2354 N N . SER A 1 299 ? -17.653 18.384 23.329 1.00 43.66 299 SER A N 1
ATOM 2355 C CA . SER A 1 299 ? -18.985 18.508 23.909 1.00 43.66 299 SER A CA 1
ATOM 2356 C C . SER A 1 299 ? -19.954 18.872 22.771 1.00 43.66 299 SER A C 1
ATOM 2358 O O . SER A 1 299 ? -19.790 19.881 22.081 1.00 43.66 299 SER A O 1
ATOM 2360 N N . MET A 1 300 ? -20.913 17.990 22.489 1.00 54.16 300 MET A N 1
ATOM 2361 C CA . MET A 1 300 ? -21.970 18.238 21.508 1.00 54.16 300 MET A CA 1
ATOM 2362 C C . MET A 1 300 ? -23.232 18.685 22.236 1.00 54.16 300 MET A C 1
ATOM 2364 O O . MET A 1 300 ? -23.779 17.960 23.069 1.00 54.16 300 MET A O 1
ATOM 2368 N N . ASN A 1 301 ? -23.703 19.889 21.913 1.00 52.25 301 ASN A N 1
ATOM 2369 C CA . ASN A 1 301 ? -24.956 20.408 22.458 1.00 52.25 301 ASN A CA 1
ATOM 2370 C C . ASN A 1 301 ? -26.146 19.594 21.917 1.00 52.25 301 ASN A C 1
ATOM 2372 O O . ASN A 1 301 ? -26.023 18.893 20.911 1.00 52.25 301 ASN A O 1
ATOM 2376 N N . SER A 1 302 ? -27.308 19.694 22.574 1.00 58.38 302 SER A N 1
ATOM 2377 C CA . SER A 1 302 ? -28.575 19.124 22.092 1.00 58.38 302 SER A CA 1
ATOM 2378 C C . SER A 1 302 ? -28.786 19.393 20.600 1.00 58.38 302 SER A C 1
ATOM 2380 O O . SER A 1 302 ? -28.577 20.518 20.147 1.00 58.38 302 SER A O 1
ATOM 2382 N N . PHE A 1 303 ? -29.215 18.379 19.842 1.00 58.97 303 PHE A N 1
ATOM 2383 C CA . PHE A 1 303 ? -29.560 18.583 18.438 1.00 58.97 303 PHE A CA 1
ATOM 2384 C C . PHE A 1 303 ? -30.888 19.341 18.311 1.00 58.97 303 PHE A C 1
ATOM 2386 O O . PHE A 1 303 ? -31.847 19.070 19.038 1.00 58.97 303 PHE A O 1
ATOM 2393 N N . GLU A 1 304 ? -30.964 20.269 17.361 1.00 65.69 304 GLU A N 1
ATOM 2394 C CA . GLU A 1 304 ? -32.167 21.067 17.116 1.00 65.69 304 GLU A CA 1
ATOM 2395 C C . GLU A 1 304 ? -32.708 20.829 15.707 1.00 65.69 304 GLU A C 1
ATOM 2397 O O . GLU A 1 304 ? -31.957 20.674 14.737 1.00 65.69 304 GLU A O 1
ATOM 2402 N N . ALA A 1 305 ? -34.037 20.789 15.589 1.00 66.69 305 ALA A N 1
ATOM 2403 C CA . ALA A 1 305 ? -34.702 20.733 14.297 1.00 66.69 305 ALA A CA 1
ATOM 2404 C C . ALA A 1 305 ? -34.630 22.111 13.627 1.00 66.69 305 ALA A C 1
ATOM 2406 O O . ALA A 1 305 ? -35.116 23.108 14.156 1.00 66.69 305 ALA A O 1
ATOM 2407 N N . ILE A 1 306 ? -34.051 22.154 12.435 1.00 74.31 306 ILE A N 1
ATOM 2408 C CA . ILE A 1 306 ? -33.937 23.338 11.593 1.00 74.31 306 ILE A CA 1
ATOM 2409 C C . ILE A 1 306 ? -34.797 23.148 10.341 1.00 74.31 306 ILE A C 1
ATOM 2411 O O . ILE A 1 306 ? -34.767 22.105 9.691 1.00 74.31 306 ILE A O 1
ATOM 2415 N N . VAL A 1 307 ? -35.582 24.159 9.976 1.00 60.78 307 VAL A N 1
ATOM 2416 C CA . VAL A 1 307 ? -36.419 24.103 8.769 1.00 60.78 307 VAL A CA 1
ATOM 2417 C C . VAL A 1 307 ? -35.609 24.612 7.580 1.00 60.78 307 VAL A C 1
ATOM 2419 O O . VAL A 1 307 ? -35.088 25.727 7.618 1.00 60.78 307 VAL A O 1
ATOM 2422 N N . HIS A 1 308 ? -35.497 23.805 6.524 1.00 54.34 308 HIS A N 1
ATOM 2423 C CA . HIS A 1 308 ? -34.870 24.205 5.265 1.00 54.34 308 HIS A CA 1
ATOM 2424 C C . HIS A 1 308 ? -35.700 23.679 4.087 1.00 54.34 308 HIS A C 1
ATOM 2426 O O . HIS A 1 308 ? -35.922 22.477 3.989 1.00 54.34 308 HIS A O 1
ATOM 2432 N N . ASP A 1 309 ? -36.164 24.565 3.197 1.00 49.44 309 ASP A N 1
ATOM 2433 C CA . ASP A 1 309 ? -36.878 24.219 1.950 1.00 49.44 309 ASP A CA 1
ATOM 2434 C C . ASP A 1 309 ? -37.922 23.092 2.079 1.00 49.44 309 ASP A C 1
ATOM 2436 O O . ASP A 1 309 ? -37.906 22.114 1.336 1.00 49.44 309 ASP A O 1
ATOM 2440 N N . ARG A 1 310 ? -38.864 23.244 3.020 1.00 51.81 310 ARG A N 1
ATOM 2441 C CA . ARG A 1 310 ? -40.000 22.324 3.263 1.00 51.81 310 ARG A CA 1
ATOM 2442 C C . ARG A 1 310 ? -39.655 20.957 3.877 1.00 51.81 310 ARG A C 1
ATOM 2444 O O . ARG A 1 310 ? -40.574 20.175 4.106 1.00 51.81 310 ARG A O 1
ATOM 2451 N N . HIS A 1 311 ? -38.399 20.701 4.246 1.00 57.75 311 HIS A N 1
ATOM 2452 C CA . HIS A 1 311 ? -38.002 19.514 5.010 1.00 57.75 311 HIS A CA 1
ATOM 2453 C C . HIS A 1 311 ? -37.317 19.900 6.331 1.00 57.75 311 HIS A C 1
ATOM 2455 O O . HIS A 1 311 ? -36.530 20.848 6.394 1.00 57.75 311 HIS A O 1
ATOM 2461 N N . ALA A 1 312 ? -37.632 19.173 7.407 1.00 68.56 312 ALA A N 1
ATOM 2462 C CA . ALA A 1 312 ? -36.911 19.306 8.668 1.00 68.56 312 ALA A CA 1
ATOM 2463 C C . ALA A 1 312 ? -35.524 18.667 8.516 1.00 68.56 312 ALA A C 1
ATOM 2465 O O . ALA A 1 312 ? -35.412 17.514 8.105 1.00 68.56 312 ALA A O 1
ATOM 2466 N N . LYS A 1 313 ? -34.477 19.422 8.839 1.00 82.69 313 LYS A N 1
ATOM 2467 C CA . LYS A 1 313 ? -33.115 18.917 9.026 1.00 82.69 313 LYS A CA 1
ATOM 2468 C C . LYS A 1 313 ? -32.758 19.018 10.506 1.00 82.69 313 LYS A C 1
ATOM 2470 O O . LYS A 1 313 ? -33.401 19.753 11.248 1.00 82.69 313 LYS A O 1
ATOM 2475 N N . TYR A 1 314 ? -31.738 18.299 10.943 1.00 82.81 314 TYR A N 1
ATOM 2476 C CA . TYR A 1 314 ? -31.325 18.257 12.343 1.00 82.81 314 TYR A CA 1
ATOM 2477 C C . TYR A 1 314 ? -29.868 18.686 12.450 1.00 82.81 314 TYR A C 1
ATOM 2479 O O . TYR A 1 314 ? -29.016 18.130 11.762 1.00 82.81 314 TYR A O 1
ATOM 2487 N N . LEU A 1 315 ? -29.598 19.703 13.267 1.00 82.81 315 LEU A N 1
ATOM 2488 C CA . LEU A 1 315 ? -28.260 20.250 13.481 1.00 82.81 315 LEU A CA 1
ATOM 2489 C C . LEU A 1 315 ? -27.695 19.722 14.798 1.00 82.81 315 LEU A C 1
ATOM 2491 O O . LEU A 1 315 ? -28.311 19.914 15.842 1.00 82.81 315 LEU A O 1
ATOM 2495 N N . VAL A 1 316 ? -26.516 19.108 14.740 1.00 83.00 316 VAL A N 1
ATOM 2496 C CA . VAL A 1 316 ? -25.690 18.782 15.905 1.00 83.00 316 VAL A CA 1
ATOM 2497 C C . VAL A 1 316 ? -24.560 19.807 15.980 1.00 83.00 316 VAL A C 1
ATOM 2499 O O . VAL A 1 316 ? -23.642 19.797 15.153 1.00 83.00 316 VAL A O 1
ATOM 2502 N N . SER A 1 317 ? -24.664 20.724 16.940 1.00 79.75 317 SER A N 1
ATOM 2503 C CA . SER A 1 317 ? -23.721 21.833 17.115 1.00 79.75 317 SER A CA 1
ATOM 2504 C C . SER A 1 317 ? -22.501 21.412 17.931 1.00 79.75 317 SER A C 1
ATOM 2506 O O . SER A 1 317 ? -22.617 20.691 18.925 1.00 79.75 317 SER A O 1
ATOM 2508 N N . LEU A 1 318 ? -21.332 21.914 17.537 1.00 70.94 318 LEU A N 1
ATOM 2509 C CA . LEU A 1 318 ? -20.084 21.739 18.277 1.00 70.94 318 LEU A CA 1
ATOM 2510 C C . LEU A 1 318 ? -20.004 22.808 19.375 1.00 70.94 318 LEU A C 1
ATOM 2512 O O . LEU A 1 318 ? -20.186 23.988 19.088 1.00 70.94 318 LEU A O 1
ATOM 2516 N N . SER A 1 319 ? -19.748 22.430 20.631 1.00 60.59 319 SER A N 1
ATOM 2517 C CA . SER A 1 319 ? -19.687 23.397 21.739 1.00 60.59 319 SER A CA 1
ATOM 2518 C C . SER A 1 319 ? -18.311 24.067 21.913 1.00 60.59 319 SER A C 1
ATOM 2520 O O . SER A 1 319 ? -18.073 24.689 22.947 1.00 60.59 319 SER A O 1
ATOM 2522 N N . GLY A 1 320 ? -17.389 23.920 20.954 1.00 62.69 320 GLY A N 1
ATOM 2523 C CA . GLY A 1 320 ? -16.043 24.502 20.991 1.00 62.69 320 GLY A CA 1
ATOM 2524 C C . GLY A 1 320 ? -15.211 24.182 19.744 1.00 62.69 320 GLY A C 1
ATOM 2525 O O . GLY A 1 320 ? -15.648 23.415 18.884 1.00 62.69 320 GLY A O 1
ATOM 2526 N N . ASP A 1 321 ? -14.009 24.763 19.662 1.00 56.12 321 ASP A N 1
ATOM 2527 C CA . ASP A 1 321 ? -13.065 24.523 18.565 1.00 56.12 321 ASP A CA 1
ATOM 2528 C C . ASP A 1 321 ? -12.577 23.068 18.571 1.00 56.12 321 ASP A C 1
ATOM 2530 O O . ASP A 1 321 ? -12.017 22.569 19.550 1.00 56.12 321 ASP A O 1
ATOM 2534 N N . VAL A 1 322 ? -12.791 22.377 17.452 1.00 55.84 322 VAL A N 1
ATOM 2535 C CA . VAL A 1 322 ? -12.403 20.978 17.257 1.00 55.84 322 VAL A CA 1
ATOM 2536 C C . VAL A 1 322 ? -11.102 20.920 16.466 1.00 55.84 322 VAL A C 1
ATOM 2538 O O . VAL A 1 322 ? -10.986 21.538 15.408 1.00 55.84 322 VAL A O 1
ATOM 2541 N N . ALA A 1 323 ? -10.127 20.140 16.940 1.00 53.03 323 ALA A N 1
ATOM 2542 C CA . ALA A 1 323 ? -8.886 19.908 16.206 1.00 53.03 323 ALA A CA 1
ATOM 2543 C C . ALA A 1 323 ? -9.163 19.385 14.777 1.00 53.03 323 ALA A C 1
ATOM 2545 O O . ALA A 1 323 ? -10.020 18.525 14.572 1.00 53.03 323 ALA A O 1
ATOM 2546 N N . VAL A 1 324 ? -8.400 19.862 13.785 1.00 47.56 324 VAL A N 1
ATOM 2547 C CA . VAL A 1 324 ? -8.575 19.525 12.351 1.00 47.56 324 VAL A CA 1
ATOM 2548 C C . VAL A 1 324 ? -8.474 18.012 12.071 1.00 47.56 324 VAL A C 1
ATOM 2550 O O . VAL A 1 324 ? -9.102 17.482 11.156 1.00 47.56 324 VAL A O 1
ATOM 2553 N N . SER A 1 325 ? -7.712 17.269 12.874 1.00 42.88 325 SER A N 1
ATOM 2554 C CA . SER A 1 325 ? -7.647 15.803 12.786 1.00 42.88 325 SER A CA 1
ATOM 2555 C C . SER A 1 325 ? -8.957 15.129 13.217 1.00 42.88 325 SER A C 1
ATOM 2557 O O . SER A 1 325 ? -9.354 14.114 12.642 1.00 42.88 325 SER A O 1
ATOM 2559 N N . SER A 1 326 ? -9.669 15.714 14.179 1.00 55.81 326 SER A N 1
ATOM 2560 C CA . SER A 1 326 ? -10.940 15.209 14.703 1.00 55.81 326 SER A CA 1
ATOM 2561 C C . SER A 1 326 ? -12.117 15.561 13.786 1.00 55.81 326 SER A C 1
ATOM 2563 O O . SER A 1 326 ? -13.050 14.767 13.669 1.00 55.81 326 SER A O 1
ATOM 2565 N N . THR A 1 327 ? -12.055 16.669 13.034 1.00 62.97 327 THR A N 1
ATOM 2566 C CA . THR A 1 327 ? -13.099 17.018 12.050 1.00 62.97 327 THR A CA 1
ATOM 2567 C C . THR A 1 327 ? -13.189 16.016 10.900 1.00 62.97 327 THR A C 1
ATOM 2569 O O . THR A 1 327 ? -14.290 15.750 10.429 1.00 62.97 327 THR A O 1
ATOM 2572 N N . THR A 1 328 ? -12.084 15.382 10.490 1.00 64.88 328 THR A N 1
ATOM 2573 C CA . THR A 1 328 ? -12.104 14.362 9.420 1.00 64.88 328 THR A CA 1
ATOM 2574 C C . THR A 1 328 ? -12.822 13.080 9.856 1.00 64.88 328 THR A C 1
ATOM 2576 O O . THR A 1 328 ? -13.616 12.526 9.094 1.00 64.88 328 THR A O 1
ATOM 2579 N N . ALA A 1 329 ? -12.580 12.609 11.084 1.00 66.25 329 ALA A N 1
ATOM 2580 C CA . ALA A 1 329 ? -13.252 11.427 11.631 1.00 66.25 329 ALA A CA 1
ATOM 2581 C C . ALA A 1 329 ? -14.753 11.682 11.850 1.00 66.25 329 ALA A C 1
ATOM 2583 O O . ALA A 1 329 ? -15.590 10.869 11.454 1.00 66.25 329 ALA A O 1
ATOM 2584 N N . LEU A 1 330 ? -15.097 12.853 12.394 1.00 75.00 330 LEU A N 1
ATOM 2585 C CA . LEU A 1 330 ? -16.482 13.298 12.522 1.00 75.00 330 LEU A CA 1
ATOM 2586 C C . LEU A 1 330 ? -17.170 13.434 11.164 1.00 75.00 330 LEU A C 1
ATOM 2588 O O . LEU A 1 330 ? -18.299 12.986 11.015 1.00 75.00 330 LEU A O 1
ATOM 2592 N N . LEU A 1 331 ? -16.498 14.006 10.163 1.00 81.50 331 LEU A N 1
ATOM 2593 C CA . LEU A 1 331 ? -17.052 14.152 8.820 1.00 81.50 331 LEU A CA 1
ATOM 2594 C C . LEU A 1 331 ? -17.338 12.793 8.186 1.00 81.50 331 LEU A C 1
ATOM 2596 O O . LEU A 1 331 ? -18.409 12.620 7.616 1.00 81.50 331 LEU A O 1
ATOM 2600 N N . LYS A 1 332 ? -16.436 11.816 8.328 1.00 75.56 332 LYS A N 1
ATOM 2601 C CA . LYS A 1 332 ? -16.674 10.448 7.846 1.00 75.56 332 LYS A CA 1
ATOM 2602 C C . LYS A 1 332 ? -17.855 9.790 8.555 1.00 75.56 332 LYS A C 1
ATOM 2604 O O . LYS A 1 332 ? -18.709 9.210 7.887 1.00 75.56 332 LYS A O 1
ATOM 2609 N N . HIS A 1 333 ? -17.939 9.907 9.884 1.00 78.25 333 HIS A N 1
ATOM 2610 C CA . HIS A 1 333 ? -19.078 9.362 10.623 1.00 78.25 333 HIS A CA 1
ATOM 2611 C C . HIS A 1 333 ? -20.382 10.055 10.195 1.00 78.25 333 HIS A C 1
ATOM 2613 O O . HIS A 1 333 ? -21.348 9.380 9.843 1.00 78.25 333 HIS A O 1
ATOM 2619 N N . ALA A 1 334 ? -20.390 11.385 10.089 1.00 84.31 334 ALA A N 1
ATOM 2620 C CA . ALA A 1 334 ? -21.538 12.132 9.595 1.00 84.31 334 ALA A CA 1
ATOM 2621 C C . ALA A 1 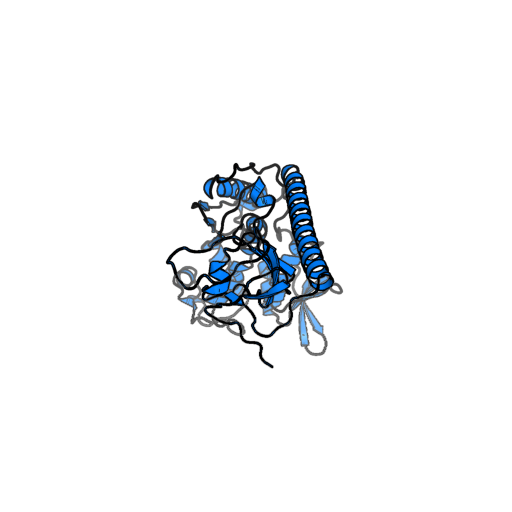334 ? -21.934 11.676 8.183 1.00 84.31 334 ALA A C 1
ATOM 2623 O O . ALA A 1 334 ? -23.093 11.353 7.966 1.00 84.31 334 ALA A O 1
ATOM 2624 N N . GLN A 1 335 ? -20.985 11.543 7.253 1.00 83.19 335 GLN A N 1
ATOM 2625 C CA . GLN A 1 335 ? -21.231 11.058 5.889 1.00 83.19 335 GLN A CA 1
ATOM 2626 C C . GLN A 1 335 ? -21.819 9.642 5.858 1.00 83.19 335 GLN A C 1
ATOM 2628 O O . GLN A 1 335 ? -22.723 9.383 5.064 1.00 83.19 335 GLN A O 1
ATOM 2633 N N . SER A 1 336 ? -21.367 8.740 6.739 1.00 76.38 336 SER A N 1
ATOM 2634 C CA . SER A 1 336 ? -21.952 7.393 6.865 1.00 76.38 336 SER A CA 1
ATOM 2635 C C . SER A 1 336 ? -23.424 7.429 7.303 1.00 76.38 336 SER A C 1
ATOM 2637 O O . SER A 1 336 ? -24.211 6.563 6.928 1.00 76.38 336 SER A O 1
ATOM 2639 N N . LEU A 1 337 ? -23.809 8.492 8.012 1.00 81.38 337 LEU A N 1
ATOM 2640 C CA . LEU A 1 337 ? -25.170 8.811 8.438 1.00 81.38 337 LEU A CA 1
ATOM 2641 C C . LEU A 1 337 ? -25.850 9.836 7.505 1.00 81.38 337 LEU A C 1
ATOM 2643 O O . LEU A 1 337 ? -26.808 10.499 7.895 1.00 81.38 337 LEU A O 1
ATOM 2647 N N . ARG A 1 338 ? -25.338 10.019 6.274 1.00 81.56 338 ARG A N 1
ATOM 2648 C CA . ARG A 1 338 ? -25.824 10.997 5.270 1.00 81.56 338 ARG A CA 1
ATOM 2649 C C . ARG A 1 338 ? -25.894 12.441 5.773 1.00 81.56 338 ARG A C 1
ATOM 2651 O O . ARG A 1 338 ? -26.649 13.260 5.243 1.00 81.56 338 ARG A O 1
ATOM 2658 N N . GLY A 1 339 ? -25.121 12.740 6.801 1.00 84.69 339 GLY A N 1
ATOM 2659 C CA . GLY A 1 339 ? -24.903 14.070 7.314 1.00 84.69 339 GLY A CA 1
ATOM 2660 C C . GLY A 1 339 ? -23.776 14.785 6.581 1.00 84.69 339 GLY A C 1
ATOM 2661 O O . GLY A 1 339 ? -22.905 14.180 5.953 1.00 84.69 339 GLY A O 1
ATOM 2662 N N . SER A 1 340 ? -23.787 16.106 6.681 1.00 87.56 340 SER A N 1
ATOM 2663 C CA . SER A 1 340 ? -22.768 16.985 6.112 1.00 87.56 340 SER A CA 1
ATOM 2664 C C . SER A 1 340 ? -22.374 18.049 7.122 1.00 87.56 340 SER A C 1
ATOM 2666 O O . SER A 1 340 ? -23.223 18.530 7.873 1.00 87.56 340 SER A O 1
ATOM 2668 N N . TYR A 1 341 ? -21.112 18.466 7.112 1.00 86.75 341 TYR A N 1
ATOM 2669 C CA . TYR A 1 341 ? -20.697 19.633 7.881 1.00 86.75 341 TYR A CA 1
ATOM 2670 C C . TYR A 1 341 ? -21.173 20.926 7.207 1.00 86.75 341 TYR A C 1
ATOM 2672 O O . TYR A 1 341 ? -21.195 21.021 5.980 1.00 86.75 341 TYR A O 1
ATOM 2680 N N . SER A 1 342 ? -21.565 21.912 8.011 1.00 83.88 342 SER A N 1
ATOM 2681 C CA . SER A 1 342 ? -21.998 23.227 7.548 1.00 83.88 342 SER A CA 1
ATOM 2682 C C . SER A 1 342 ? -21.193 24.320 8.234 1.00 83.88 342 SER A C 1
ATOM 2684 O O . SER A 1 342 ? -21.492 24.675 9.375 1.00 83.88 342 SER A O 1
ATOM 2686 N N . ASP A 1 343 ? -20.264 24.933 7.498 1.00 78.06 343 ASP A N 1
ATOM 2687 C CA . ASP A 1 343 ? -19.440 26.051 7.981 1.00 78.06 343 ASP A CA 1
ATOM 2688 C C . ASP A 1 343 ? -20.297 27.202 8.527 1.00 78.06 343 ASP A C 1
ATOM 2690 O O . ASP A 1 343 ? -20.028 27.739 9.597 1.00 78.06 343 ASP A O 1
ATOM 2694 N N . GLN A 1 344 ? -21.401 27.523 7.842 1.00 80.31 344 GLN A N 1
ATOM 2695 C CA . GLN A 1 344 ? -22.321 28.599 8.234 1.00 80.31 344 GLN A CA 1
ATOM 2696 C C . GLN A 1 344 ? -23.008 28.372 9.584 1.00 80.31 344 GLN A C 1
ATOM 2698 O O . GLN A 1 344 ? -23.439 29.326 10.223 1.00 80.31 344 GLN A O 1
ATOM 2703 N N . ARG A 1 345 ? -23.169 27.110 9.992 1.00 76.12 345 ARG A N 1
ATOM 2704 C CA . ARG A 1 345 ? -23.891 26.727 11.215 1.00 76.12 345 ARG A CA 1
ATOM 2705 C C . ARG A 1 345 ? -22.976 26.113 12.267 1.00 76.12 345 ARG A C 1
ATOM 2707 O O . ARG A 1 345 ? -23.471 25.717 13.314 1.00 76.12 345 ARG A O 1
ATOM 2714 N N . GLN A 1 346 ? -21.678 26.021 11.966 1.00 81.56 346 GLN A N 1
ATOM 2715 C CA . GLN A 1 346 ? -20.645 25.462 12.836 1.00 81.56 346 GLN A CA 1
ATOM 2716 C C . GLN A 1 346 ? -21.058 24.107 13.444 1.00 81.56 346 GLN A C 1
ATOM 2718 O O . GLN A 1 346 ? -20.996 23.886 14.653 1.00 81.56 346 GLN A O 1
ATOM 2723 N N . GLY A 1 347 ? -21.532 23.191 12.594 1.00 83.88 347 GLY A N 1
ATOM 2724 C CA . GLY A 1 347 ? -22.041 21.898 13.047 1.00 83.88 347 GLY A CA 1
ATOM 2725 C C . GLY A 1 347 ? -22.424 20.942 11.922 1.00 83.88 347 GLY A C 1
ATOM 2726 O O . GLY A 1 347 ? -22.314 21.256 10.734 1.00 83.88 347 GLY A O 1
ATOM 2727 N N . PHE A 1 348 ? -22.873 19.751 12.315 1.00 87.69 348 PHE A N 1
ATOM 2728 C CA . PHE A 1 348 ? -23.244 18.673 11.402 1.00 87.69 348 PHE A CA 1
ATOM 2729 C C . PHE A 1 348 ? -24.752 18.644 11.180 1.00 87.69 348 PHE A C 1
ATOM 2731 O O . PHE A 1 348 ? -25.533 18.656 12.128 1.00 87.69 348 PHE A O 1
ATOM 2738 N N . ILE A 1 349 ? -25.160 18.610 9.915 1.00 86.94 349 ILE A N 1
ATOM 2739 C CA . ILE A 1 349 ? -26.558 18.616 9.495 1.00 86.94 349 ILE A CA 1
ATOM 2740 C C . ILE A 1 349 ? -26.942 17.225 9.008 1.00 86.94 349 ILE A C 1
ATOM 2742 O O . ILE A 1 349 ? -26.271 16.682 8.136 1.00 86.94 349 ILE A O 1
ATOM 2746 N N . PHE A 1 350 ? -28.062 16.706 9.504 1.00 85.19 350 PHE A N 1
ATOM 2747 C CA . PHE A 1 350 ? -28.636 15.417 9.128 1.00 85.19 350 PHE A CA 1
ATOM 2748 C C . PHE A 1 350 ? -30.053 15.590 8.588 1.00 85.19 350 PHE A C 1
ATOM 2750 O O . PHE A 1 350 ? -30.781 16.504 8.979 1.00 85.19 350 PHE A O 1
ATOM 2757 N N . ASN A 1 351 ? -30.463 14.687 7.700 1.00 83.44 351 ASN A N 1
ATOM 2758 C CA . ASN A 1 351 ? -31.825 14.680 7.160 1.00 83.44 351 ASN A CA 1
ATOM 2759 C C . ASN A 1 351 ? -32.816 13.936 8.068 1.00 83.44 351 ASN A C 1
ATOM 2761 O O . ASN A 1 351 ? -34.018 14.157 7.958 1.00 83.44 351 ASN A O 1
ATOM 2765 N N . LEU A 1 352 ? -32.329 13.064 8.958 1.00 81.19 352 LEU A N 1
ATOM 2766 C CA . LEU A 1 352 ? -33.151 12.270 9.869 1.00 81.19 352 LEU A CA 1
ATOM 2767 C C . LEU A 1 352 ? -32.802 12.572 11.325 1.00 81.19 352 LEU A C 1
ATOM 2769 O O . LEU A 1 352 ? -31.635 12.753 11.676 1.00 81.19 352 LEU A O 1
ATOM 2773 N N . LYS A 1 353 ? -33.831 12.574 12.178 1.00 80.81 353 LYS A N 1
ATOM 2774 C CA . LYS A 1 353 ? -33.693 12.790 13.624 1.00 80.81 353 LYS A CA 1
ATOM 2775 C C . LYS A 1 353 ? -32.797 11.730 14.259 1.00 80.81 353 LYS A C 1
ATOM 2777 O O . LYS A 1 353 ? -31.894 12.062 15.020 1.00 80.81 353 LYS A O 1
ATOM 2782 N N . ASN A 1 354 ? -33.037 10.471 13.896 1.00 76.94 354 ASN A N 1
ATOM 2783 C CA . ASN A 1 354 ? -32.329 9.323 14.453 1.00 76.94 354 ASN A CA 1
ATOM 2784 C C . ASN A 1 354 ? -30.842 9.353 14.063 1.00 76.94 354 ASN A C 1
ATOM 2786 O O . ASN A 1 354 ? -29.997 9.027 14.888 1.00 76.94 354 ASN A O 1
ATOM 2790 N N . ASP A 1 355 ? -30.503 9.829 12.860 1.00 82.12 355 ASP A N 1
ATOM 2791 C CA . ASP A 1 355 ? -29.109 9.979 12.418 1.00 82.12 355 ASP A CA 1
ATOM 2792 C C . ASP A 1 355 ? -28.380 11.080 13.205 1.00 82.12 355 ASP A C 1
ATOM 2794 O O . ASP A 1 355 ? -27.260 10.869 13.669 1.00 82.12 355 ASP A O 1
ATOM 2798 N N . ALA A 1 356 ? -29.033 12.225 13.444 1.00 81.19 356 ALA A N 1
ATOM 2799 C CA . ALA A 1 356 ? -28.480 13.273 14.307 1.00 81.19 356 ALA A CA 1
ATOM 2800 C C . ALA A 1 356 ? -28.287 12.792 15.753 1.00 81.19 356 ALA A C 1
ATOM 2802 O O . ALA A 1 356 ? -27.261 13.078 16.367 1.00 81.19 356 ALA A O 1
ATOM 2803 N N . GLN A 1 357 ? -29.247 12.029 16.286 1.00 79.44 357 GLN A N 1
ATOM 2804 C CA . GLN A 1 357 ? -29.158 11.436 17.622 1.00 79.44 357 GLN A CA 1
ATOM 2805 C C . GLN A 1 357 ? -28.024 10.415 17.732 1.00 79.44 357 GLN A C 1
ATOM 2807 O O . GLN A 1 357 ? -27.276 10.456 18.706 1.00 79.44 357 GLN A O 1
ATOM 2812 N N . ARG A 1 358 ? -27.860 9.537 16.732 1.00 75.00 358 ARG A N 1
ATOM 2813 C CA . ARG A 1 358 ? -26.737 8.583 16.654 1.00 75.00 358 ARG A CA 1
ATOM 2814 C C . ARG A 1 358 ? -25.409 9.301 16.670 1.00 75.00 358 ARG A C 1
ATOM 2816 O O . ARG A 1 358 ? -24.544 8.978 17.478 1.00 75.00 358 ARG A O 1
ATOM 2823 N N . PHE A 1 359 ? -25.278 10.301 15.806 1.00 80.19 359 PHE A N 1
ATOM 2824 C CA . PHE A 1 359 ? -24.061 11.079 15.703 1.00 80.19 359 PHE A CA 1
ATOM 2825 C C . PHE A 1 359 ? -23.730 11.791 17.018 1.00 80.19 359 PHE A C 1
ATOM 2827 O O . PHE A 1 359 ? -22.589 11.738 17.464 1.00 80.19 359 PHE A O 1
ATOM 2834 N N . GLN A 1 360 ? -24.723 12.398 17.675 1.00 78.94 360 GLN A N 1
ATOM 2835 C CA . GLN A 1 360 ? -24.521 13.049 18.967 1.00 78.94 360 GLN A CA 1
ATOM 2836 C C . GLN A 1 360 ? -24.101 12.048 20.052 1.00 78.94 360 GLN A C 1
ATOM 2838 O O . GLN A 1 360 ? -23.090 12.262 20.715 1.00 78.94 360 GLN A O 1
ATOM 2843 N N . LEU A 1 361 ? -24.853 10.959 20.242 1.00 71.88 361 LEU A N 1
ATOM 2844 C CA . LEU A 1 361 ? -24.620 9.990 21.323 1.00 71.88 361 LEU A CA 1
ATOM 2845 C C . LEU A 1 361 ? -23.304 9.221 21.170 1.00 71.88 361 LEU A C 1
ATOM 2847 O O . LEU A 1 361 ? -22.717 8.812 22.169 1.00 71.88 361 LEU A O 1
ATOM 2851 N N . ALA A 1 362 ? -22.830 9.030 19.940 1.00 68.25 362 ALA A N 1
ATOM 2852 C CA . ALA A 1 362 ? -21.532 8.419 19.677 1.00 68.25 362 ALA A CA 1
ATOM 2853 C C . ALA A 1 362 ? -20.351 9.277 20.161 1.00 68.25 362 ALA A C 1
ATOM 2855 O O . ALA A 1 362 ? -19.302 8.728 20.498 1.00 68.25 362 ALA A O 1
ATOM 2856 N N . HIS A 1 363 ? -20.531 10.602 20.197 1.00 68.69 363 HIS A N 1
ATOM 2857 C CA . HIS A 1 363 ? -19.484 11.585 20.493 1.00 68.69 363 HIS A CA 1
ATOM 2858 C C . HIS A 1 363 ? -19.747 12.402 21.770 1.00 68.69 363 HIS A C 1
ATOM 2860 O O . HIS A 1 363 ? -19.012 13.347 22.038 1.00 68.69 363 HIS A O 1
ATOM 2866 N N . SER A 1 364 ? -20.777 12.038 22.547 1.00 60.91 364 SER A N 1
ATOM 2867 C CA . SER A 1 364 ? -21.075 12.566 23.893 1.00 60.91 364 SER A CA 1
ATOM 2868 C C . SER A 1 364 ? -20.478 11.664 24.972 1.00 60.91 364 SER A C 1
ATOM 2870 O O . SER A 1 364 ? -19.970 12.202 25.981 1.00 60.91 364 SER A O 1
#

InterPro domains:
  IPR041311 Large polyvalent protein associated domain 29 [PF18847] (143-213)

Sequence (364 aa):
MTVQAAKNFKGIISRGSWVEMSLYNRGLGVVVSMENSSYESVSQLNTVGGGHVNVVFLSGHMMKHIPETLLRQGTQYGIIEGKALASEETIYNLVYGAQKRDQEILSQKEEEQLAFNTAREMISNDEAYSHLSQIEKYAGGAAVAKNIRKDLKRNFLGHKFSVKSDYHRVLIEWVDGPTIEAVDAIMDKYQAGNKYSPFNEEFGGVERVSTVRQFSDAAIQKTIDTLTTIYSSNQTNLITVDNFRKGALHSVFFEECQFDDVSKLLHCELSIIPFFQKTTKKLYNSPDTHAAVLIDSISMNSFEAIVHDRHAKYLVSLSGDVAVSSTTALLKHAQSLRGSYSDQRQGFIFNLKNDAQRFQLAHS

Organism: NCBI:txid80852